Protein AF-A0A914FI91-F1 (afdb_monomer)

Structure (mmCIF, N/CA/C/O backbone):
data_AF-A0A914FI91-F1
#
_entry.id   AF-A0A914FI91-F1
#
loop_
_atom_site.group_PDB
_atom_site.id
_atom_site.type_symbol
_atom_site.label_atom_id
_atom_site.label_alt_id
_atom_site.label_comp_id
_atom_site.label_asym_id
_atom_site.label_entity_id
_atom_site.label_seq_id
_atom_site.pdbx_PDB_ins_code
_atom_site.Cartn_x
_atom_site.Cartn_y
_atom_site.Cartn_z
_atom_site.occupancy
_atom_site.B_iso_or_equiv
_atom_site.auth_seq_id
_atom_site.auth_comp_id
_atom_site.auth_asym_id
_atom_site.auth_atom_id
_atom_site.pdbx_PDB_model_num
ATOM 1 N N . MET A 1 1 ? -28.753 30.845 15.599 1.00 35.56 1 MET A N 1
ATOM 2 C CA . MET A 1 1 ? -28.346 29.430 15.463 1.00 35.56 1 MET A CA 1
ATOM 3 C C . MET A 1 1 ? -29.431 28.689 14.692 1.00 35.56 1 MET A C 1
ATOM 5 O O . MET A 1 1 ? -30.451 28.348 15.278 1.00 35.56 1 MET A O 1
ATOM 9 N N . LYS A 1 2 ? -29.288 28.523 13.371 1.00 35.50 2 LYS A N 1
ATOM 10 C CA . LYS A 1 2 ? -30.202 27.656 12.613 1.00 35.50 2 LYS A CA 1
ATOM 11 C C . LYS A 1 2 ? -29.838 26.215 12.978 1.00 35.50 2 LYS A C 1
ATOM 13 O O . LYS A 1 2 ? -28.706 25.811 12.733 1.00 35.50 2 LYS A O 1
ATOM 18 N N . LYS A 1 3 ? -30.748 25.480 13.628 1.00 38.97 3 LYS A N 1
ATOM 19 C CA . LYS A 1 3 ? -30.626 24.022 13.780 1.00 38.97 3 LYS A CA 1
ATOM 20 C C . LYS A 1 3 ? -30.414 23.450 12.378 1.00 38.97 3 LYS A C 1
ATOM 22 O O . LYS A 1 3 ? -31.215 23.749 11.497 1.00 38.97 3 LYS A O 1
ATOM 27 N N . ALA A 1 4 ? -29.332 22.701 12.170 1.00 44.47 4 ALA A N 1
ATOM 28 C CA . ALA A 1 4 ? -29.146 21.939 10.943 1.00 44.47 4 ALA A CA 1
ATOM 29 C C . ALA A 1 4 ? -30.370 21.028 10.786 1.00 44.47 4 ALA A C 1
ATOM 31 O O . ALA A 1 4 ? -30.621 20.186 11.652 1.00 44.47 4 ALA A O 1
ATOM 32 N N . ALA A 1 5 ? -31.183 21.276 9.758 1.00 53.78 5 ALA A N 1
ATOM 33 C CA . ALA A 1 5 ? -32.289 20.399 9.416 1.00 53.78 5 ALA A CA 1
ATOM 34 C C . ALA A 1 5 ? -31.701 19.008 9.149 1.00 53.78 5 ALA A C 1
ATOM 36 O O . ALA A 1 5 ? -30.691 18.891 8.454 1.00 53.78 5 ALA A O 1
ATOM 37 N N . SER A 1 6 ? -32.257 17.966 9.769 1.00 56.12 6 SER A N 1
ATOM 38 C CA . SER A 1 6 ? -31.814 16.609 9.470 1.00 56.12 6 SER A CA 1
ATOM 39 C C . SER A 1 6 ? -32.329 16.242 8.086 1.00 56.12 6 SER A C 1
ATOM 41 O O . SER A 1 6 ? -33.522 15.992 7.944 1.00 56.12 6 SER A O 1
ATOM 43 N N . LEU A 1 7 ? -31.437 16.240 7.102 1.00 62.09 7 LEU A N 1
ATOM 44 C CA . LEU A 1 7 ? -31.720 15.740 5.762 1.00 62.09 7 LEU A CA 1
ATOM 45 C C . LEU A 1 7 ? -31.953 14.231 5.847 1.00 62.09 7 LEU A C 1
ATOM 47 O O . LEU A 1 7 ? -31.142 13.511 6.440 1.00 62.09 7 LEU A O 1
ATOM 51 N N . LEU A 1 8 ? -33.086 13.773 5.326 1.00 66.88 8 LEU A N 1
ATOM 52 C CA . LEU A 1 8 ? -33.464 12.364 5.301 1.00 66.88 8 LEU A CA 1
ATOM 53 C C . LEU A 1 8 ? -33.295 11.794 3.882 1.00 66.88 8 LEU A C 1
ATOM 55 O O . LEU A 1 8 ? -33.373 12.541 2.903 1.00 66.88 8 LEU A O 1
ATOM 59 N N . PRO A 1 9 ? -33.086 10.470 3.744 1.00 53.28 9 PRO A N 1
ATOM 60 C CA . PRO A 1 9 ? -33.064 9.816 2.439 1.00 53.28 9 PRO A CA 1
ATOM 61 C C . PRO A 1 9 ? -34.376 10.091 1.687 1.00 53.28 9 PRO A C 1
ATOM 63 O O . PRO A 1 9 ? -35.445 9.688 2.144 1.00 53.28 9 PRO A O 1
ATOM 66 N N . GLY A 1 10 ? -34.292 10.799 0.557 1.00 54.16 10 GLY A N 1
ATOM 67 C CA . GLY A 1 10 ? -35.448 11.235 -0.239 1.00 54.16 10 GLY A CA 1
ATOM 68 C C . GLY A 1 10 ? -35.570 12.753 -0.423 1.00 54.16 10 GLY A C 1
ATOM 69 O O . GLY A 1 10 ? -36.293 13.184 -1.319 1.00 54.16 10 GLY A O 1
ATOM 70 N N . ASP A 1 11 ? -34.839 13.560 0.354 1.00 68.00 11 ASP A N 1
ATOM 71 C CA . ASP A 1 11 ? -34.751 15.006 0.123 1.00 68.00 11 ASP A CA 1
ATOM 72 C C . ASP A 1 11 ? -33.895 15.299 -1.131 1.00 68.00 11 ASP A C 1
ATOM 74 O O . ASP A 1 11 ? -32.810 14.729 -1.269 1.00 68.00 11 ASP A O 1
ATOM 78 N N . PRO A 1 12 ? -34.301 16.208 -2.040 1.00 67.00 12 PRO A N 1
ATOM 79 C CA . PRO A 1 12 ? -33.495 16.569 -3.213 1.00 67.00 12 PRO A CA 1
ATOM 80 C C . PRO A 1 12 ? -32.080 17.046 -2.843 1.00 67.00 12 PRO A C 1
ATOM 82 O O . PRO A 1 12 ? -31.099 16.621 -3.448 1.00 67.00 12 PRO A O 1
ATOM 85 N N . GLU A 1 13 ? -31.969 17.836 -1.768 1.00 69.56 13 GLU A N 1
ATOM 86 C CA . GLU A 1 13 ? -30.686 18.299 -1.224 1.00 69.56 13 GLU A CA 1
ATOM 87 C C . GLU A 1 13 ? -29.802 17.140 -0.722 1.00 69.56 13 GLU A C 1
ATOM 89 O O . GLU A 1 13 ? -28.577 17.232 -0.792 1.00 69.56 13 GLU A O 1
ATOM 94 N N . PHE A 1 14 ? -30.390 16.032 -0.249 1.00 67.31 14 PHE A N 1
ATOM 95 C CA . PHE A 1 14 ? -29.640 14.847 0.187 1.00 67.31 14 PHE A CA 1
ATOM 96 C C . PHE A 1 14 ? -28.944 14.164 -0.999 1.00 67.31 14 PHE A C 1
ATOM 98 O O . PHE A 1 14 ? -27.765 13.823 -0.901 1.00 67.31 14 PHE A O 1
ATOM 105 N N . GLY A 1 15 ? -29.642 14.021 -2.132 1.00 65.00 15 GLY A N 1
ATOM 106 C CA . GLY A 1 15 ? -29.069 13.465 -3.363 1.00 65.00 15 GLY A CA 1
ATOM 107 C C . GLY A 1 15 ? -27.908 14.306 -3.901 1.00 65.00 15 GLY A C 1
ATOM 108 O O . GLY A 1 15 ? -26.846 13.769 -4.220 1.00 65.00 15 GLY A O 1
ATOM 109 N N . ASP A 1 16 ? -28.061 15.631 -3.906 1.00 74.69 16 ASP A N 1
ATOM 110 C CA . ASP A 1 16 ? -27.005 16.558 -4.334 1.00 74.69 16 ASP A CA 1
ATOM 111 C C . ASP A 1 16 ? -25.763 16.488 -3.426 1.00 74.69 16 ASP A C 1
ATOM 113 O O . ASP A 1 16 ? -24.621 16.561 -3.897 1.00 74.69 16 ASP A O 1
ATOM 117 N N . LEU A 1 17 ? -25.962 16.298 -2.117 1.00 76.12 17 LEU A N 1
ATOM 118 C CA . LEU A 1 17 ? -24.886 16.111 -1.141 1.00 76.12 17 LEU A CA 1
ATOM 119 C C . LEU A 1 17 ? -24.165 14.768 -1.305 1.00 76.12 17 LEU A C 1
ATOM 121 O O . LEU A 1 17 ? -22.946 14.726 -1.139 1.00 76.12 17 LEU A O 1
ATOM 125 N N . GLU A 1 18 ? -24.860 13.684 -1.657 1.00 73.88 18 GLU A N 1
ATOM 126 C CA . GLU A 1 18 ? -24.216 12.396 -1.950 1.00 73.88 18 GLU A CA 1
ATOM 127 C C . GLU A 1 18 ? -23.389 12.433 -3.239 1.00 73.88 18 GLU A C 1
ATOM 129 O O . GLU A 1 18 ? -22.264 11.921 -3.261 1.00 73.88 18 GLU A O 1
ATOM 134 N N . ILE A 1 19 ? -23.898 13.091 -4.284 1.00 76.38 19 ILE A N 1
ATOM 135 C CA . ILE A 1 19 ? -23.141 13.337 -5.520 1.00 76.38 19 ILE A CA 1
ATOM 136 C C . ILE A 1 19 ? -21.900 14.177 -5.199 1.00 76.38 19 ILE A C 1
ATOM 138 O O . ILE A 1 19 ? -20.785 13.833 -5.598 1.00 76.38 19 ILE A O 1
ATOM 142 N N . SER A 1 20 ? -22.070 15.234 -4.401 1.00 78.75 20 SER A N 1
ATOM 143 C CA . SER A 1 20 ? -20.968 16.083 -3.944 1.00 78.75 20 SER A CA 1
ATOM 144 C C . SER A 1 20 ? -19.946 15.307 -3.106 1.00 78.75 20 SER A C 1
ATOM 146 O O . SER A 1 20 ? -18.744 15.481 -3.302 1.00 78.75 20 SER A O 1
ATOM 148 N N . ARG A 1 21 ? -20.391 14.413 -2.209 1.00 86.75 21 ARG A N 1
ATOM 149 C CA . ARG A 1 21 ? -19.527 13.524 -1.410 1.00 86.75 21 ARG A CA 1
ATOM 150 C C . ARG A 1 21 ? -18.636 12.683 -2.319 1.00 86.75 21 ARG A C 1
ATOM 152 O O . ARG A 1 21 ? -17.420 12.688 -2.141 1.00 86.75 21 ARG A O 1
ATOM 159 N N . ALA A 1 22 ? -19.231 11.972 -3.278 1.00 79.19 22 ALA A N 1
ATOM 160 C CA . ALA A 1 22 ? -18.498 11.091 -4.186 1.00 79.19 22 ALA A CA 1
ATOM 161 C C . ALA A 1 22 ? -17.512 11.874 -5.068 1.00 79.19 22 ALA A C 1
ATOM 163 O O . ALA A 1 22 ? -16.351 11.482 -5.194 1.00 79.19 22 ALA A O 1
ATOM 164 N N . ALA A 1 23 ? -17.940 13.018 -5.611 1.00 79.69 23 ALA A N 1
ATOM 165 C CA . ALA A 1 23 ? -17.089 13.878 -6.428 1.00 79.69 23 ALA A CA 1
ATOM 166 C C . ALA A 1 23 ? -15.888 14.421 -5.638 1.00 79.69 23 ALA A C 1
ATOM 168 O O . ALA A 1 23 ? -14.752 14.336 -6.102 1.00 79.69 23 ALA A O 1
ATOM 169 N N . ILE A 1 24 ? -16.110 14.937 -4.424 1.00 81.81 24 ILE A N 1
ATOM 170 C CA . ILE A 1 24 ? -15.038 15.495 -3.587 1.00 81.81 24 ILE A CA 1
ATOM 171 C C . ILE A 1 24 ? -14.072 14.402 -3.133 1.00 81.81 24 ILE A C 1
ATOM 173 O O . ILE A 1 24 ? -12.866 14.640 -3.132 1.00 81.81 24 ILE A O 1
ATOM 177 N N . LEU A 1 25 ? -14.572 13.211 -2.787 1.00 88.00 25 LEU A N 1
ATOM 178 C CA . LEU A 1 25 ? -13.718 12.073 -2.452 1.00 88.00 25 LEU A CA 1
ATOM 179 C C . LEU A 1 25 ? -12.817 11.696 -3.632 1.00 88.00 25 LEU A C 1
ATOM 181 O O . LEU A 1 25 ? -11.607 11.583 -3.452 1.00 88.00 25 LEU A O 1
ATOM 185 N N . SER A 1 26 ? -13.384 11.574 -4.836 1.00 83.19 26 SER A N 1
ATOM 186 C CA . SER A 1 26 ? -12.609 11.271 -6.042 1.00 83.19 26 SER A CA 1
ATOM 187 C C . SER A 1 26 ? -11.542 12.335 -6.304 1.00 83.19 26 SER A C 1
ATOM 189 O O . SER A 1 26 ? -10.390 11.992 -6.546 1.00 83.19 26 SER A O 1
ATOM 191 N N . ILE A 1 27 ? -11.893 13.621 -6.202 1.00 82.69 27 ILE A N 1
ATOM 192 C CA . ILE A 1 27 ? -10.947 14.731 -6.388 1.00 82.69 27 ILE A CA 1
ATOM 193 C C . ILE A 1 27 ? -9.819 14.665 -5.349 1.00 82.69 27 ILE A C 1
ATOM 195 O O . ILE A 1 27 ? -8.644 14.786 -5.701 1.00 82.69 27 ILE A O 1
ATOM 199 N N . ALA A 1 28 ? -10.154 14.456 -4.073 1.00 90.44 28 ALA A N 1
ATOM 200 C CA . ALA A 1 28 ? -9.172 14.365 -2.997 1.00 90.44 28 ALA A CA 1
ATOM 201 C C . ALA A 1 28 ? -8.205 13.191 -3.214 1.00 90.44 28 ALA A C 1
ATOM 203 O O . ALA A 1 28 ? -6.990 13.361 -3.090 1.00 90.44 28 ALA A O 1
ATOM 204 N N . GLN A 1 29 ? -8.732 12.029 -3.608 1.00 89.19 29 GLN A N 1
ATOM 205 C CA . GLN A 1 29 ? -7.938 10.838 -3.901 1.00 89.19 29 GLN A CA 1
ATOM 206 C C . GLN A 1 29 ? -7.028 11.032 -5.115 1.00 89.19 29 GLN A C 1
ATOM 208 O O . GLN A 1 29 ? -5.862 10.660 -5.031 1.00 89.19 29 GLN A O 1
ATOM 213 N N . THR A 1 30 ? -7.497 11.667 -6.193 1.00 86.94 30 THR A N 1
ATOM 214 C CA . THR A 1 30 ? -6.650 11.999 -7.352 1.00 86.94 30 THR A CA 1
ATOM 215 C C . THR A 1 30 ? -5.503 12.929 -6.959 1.00 86.94 30 THR A C 1
ATOM 217 O O . THR A 1 30 ? -4.350 12.697 -7.324 1.00 86.94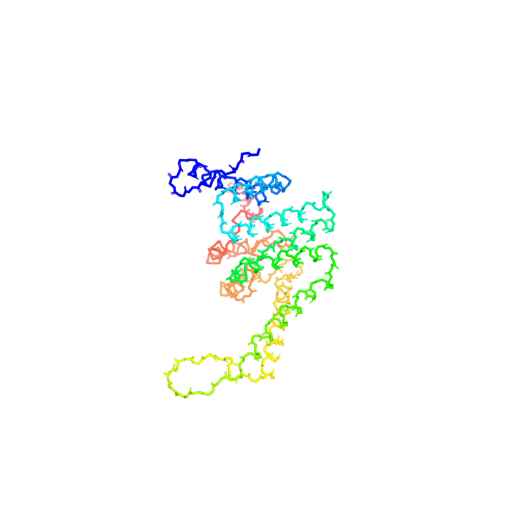 30 THR A O 1
ATOM 220 N N . TYR A 1 31 ? -5.775 13.968 -6.162 1.00 86.75 31 TYR A N 1
ATOM 221 C CA . TYR A 1 31 ? -4.709 14.851 -5.689 1.00 86.75 31 TYR A CA 1
ATOM 222 C C . TYR A 1 31 ? -3.704 14.131 -4.786 1.00 86.75 31 TYR A C 1
ATOM 224 O O . TYR A 1 31 ? -2.508 14.388 -4.914 1.00 86.75 31 TYR A O 1
ATOM 232 N N . ALA A 1 32 ? -4.163 13.245 -3.901 1.00 88.12 32 ALA A N 1
ATOM 233 C CA . ALA A 1 32 ? -3.295 12.516 -2.982 1.00 88.12 32 ALA A CA 1
ATOM 234 C C . ALA A 1 32 ? -2.478 11.419 -3.685 1.00 88.12 32 ALA A C 1
ATOM 236 O O . ALA A 1 32 ? -1.261 11.382 -3.546 1.00 88.12 32 ALA A O 1
ATOM 237 N N . ARG A 1 33 ? -3.129 10.536 -4.449 1.00 88.19 33 ARG A N 1
ATOM 238 C CA . ARG A 1 33 ? -2.511 9.324 -5.011 1.00 88.19 33 ARG A CA 1
ATOM 239 C C . ARG A 1 33 ? -1.781 9.589 -6.319 1.00 88.19 33 ARG A C 1
ATOM 241 O O . ARG A 1 33 ? -0.623 9.204 -6.458 1.00 88.19 33 ARG A O 1
ATOM 248 N N . ASP A 1 34 ? -2.441 10.271 -7.251 1.00 86.44 34 ASP A N 1
ATOM 249 C CA . ASP A 1 34 ? -1.932 10.403 -8.620 1.00 86.44 34 ASP A CA 1
ATOM 250 C C . ASP A 1 34 ? -0.982 11.594 -8.740 1.00 86.44 34 ASP A C 1
ATOM 252 O O . ASP A 1 34 ? 0.078 11.512 -9.359 1.00 86.44 34 ASP A O 1
ATOM 256 N N . LEU A 1 35 ? -1.353 12.720 -8.124 1.00 83.38 35 LEU A N 1
ATOM 257 C CA . LEU A 1 35 ? -0.615 13.977 -8.258 1.00 83.38 35 LEU A CA 1
ATOM 258 C C . LEU A 1 35 ? 0.344 14.253 -7.096 1.00 83.38 35 LEU A C 1
ATOM 260 O O . LEU A 1 35 ? 1.144 15.183 -7.203 1.00 83.38 35 LEU A O 1
ATOM 264 N N . LYS A 1 36 ? 0.249 13.496 -5.993 1.00 90.00 36 LYS A N 1
ATOM 265 C CA . LYS A 1 36 ? 1.023 13.691 -4.751 1.00 90.00 36 LYS A CA 1
ATOM 266 C C . LYS A 1 36 ? 0.984 15.136 -4.225 1.00 90.00 36 LYS A C 1
ATOM 268 O O . LYS A 1 36 ? 1.943 15.650 -3.657 1.00 90.00 36 LYS A O 1
ATOM 273 N N . LYS A 1 37 ? -0.145 15.822 -4.432 1.00 90.25 37 LYS A N 1
ATOM 274 C CA . LYS A 1 37 ? -0.428 17.191 -3.970 1.00 90.25 37 LYS A CA 1
ATOM 275 C C . LYS A 1 37 ? -1.270 17.148 -2.697 1.00 90.25 37 LYS A C 1
ATOM 277 O O . LYS A 1 37 ? -2.427 17.575 -2.678 1.00 90.25 37 LYS A O 1
ATOM 282 N N . TYR A 1 38 ? -0.677 16.630 -1.629 1.00 92.31 38 TYR A N 1
ATOM 283 C CA . TYR A 1 38 ? -1.365 16.354 -0.366 1.00 92.31 38 TYR A CA 1
ATOM 284 C C . TYR A 1 38 ? -1.947 17.607 0.309 1.00 92.31 38 TYR A C 1
ATOM 286 O O . TYR A 1 38 ? -3.032 17.549 0.877 1.00 92.31 38 TYR A O 1
ATOM 294 N N . GLU A 1 39 ? -1.316 18.775 0.155 1.00 91.75 39 GLU A N 1
ATOM 295 C CA . GLU A 1 39 ? -1.836 20.052 0.675 1.00 91.75 39 GLU A CA 1
ATOM 296 C C . GLU A 1 39 ? -3.204 20.424 0.082 1.00 91.75 39 GLU A C 1
ATOM 298 O O . GLU A 1 39 ? -4.079 20.971 0.759 1.00 91.75 39 GLU A O 1
ATOM 303 N N . VAL A 1 40 ? -3.395 20.128 -1.206 1.00 89.62 40 VAL A N 1
ATOM 304 C CA . VAL A 1 40 ? -4.658 20.363 -1.913 1.00 89.62 40 VAL A CA 1
ATOM 305 C C . VAL A 1 40 ? -5.664 19.282 -1.532 1.00 89.62 40 VAL A C 1
ATOM 307 O O . VAL A 1 40 ? -6.813 19.600 -1.228 1.00 89.62 40 VAL A O 1
ATOM 310 N N . ALA A 1 41 ? -5.221 18.023 -1.464 1.00 92.81 41 ALA A N 1
ATOM 311 C CA . ALA A 1 41 ? -6.055 16.906 -1.029 1.00 92.81 41 ALA A CA 1
ATOM 312 C C . ALA A 1 41 ? -6.637 17.133 0.377 1.00 92.81 41 ALA A C 1
ATOM 314 O O . ALA A 1 41 ? -7.835 16.943 0.577 1.00 92.81 41 ALA A O 1
ATOM 315 N N . LEU A 1 42 ? -5.839 17.638 1.325 1.00 94.38 42 LEU A N 1
ATOM 316 C CA . LEU A 1 42 ? -6.272 17.948 2.693 1.00 94.38 42 LEU A CA 1
ATOM 317 C C . LEU A 1 42 ? -7.448 18.931 2.732 1.00 94.38 42 LEU A C 1
ATOM 319 O O . LEU A 1 42 ? -8.398 18.725 3.487 1.00 94.38 42 LEU A O 1
ATOM 323 N N . LYS A 1 43 ? -7.442 19.965 1.881 1.00 91.69 43 LYS A N 1
ATOM 324 C CA . LYS A 1 43 ? -8.567 20.913 1.786 1.00 91.69 43 LYS A CA 1
ATOM 325 C C . LYS A 1 43 ? -9.856 20.210 1.356 1.00 91.69 43 LYS A C 1
ATOM 327 O O . LYS A 1 43 ? -10.920 20.491 1.908 1.00 91.69 43 LYS A O 1
ATOM 332 N N . HIS A 1 44 ? -9.757 19.284 0.405 1.00 87.31 44 HIS A N 1
ATOM 333 C CA . HIS A 1 44 ? -10.897 18.501 -0.063 1.00 87.31 44 HIS A CA 1
ATOM 334 C C . HIS A 1 44 ? -11.359 17.472 0.971 1.00 87.31 44 HIS A C 1
ATOM 336 O O . HIS A 1 44 ? -12.563 17.335 1.174 1.00 87.31 44 HIS A O 1
ATOM 342 N N . TYR A 1 45 ? -10.450 16.813 1.692 1.00 95.19 45 TYR A N 1
ATOM 343 C CA . TYR A 1 45 ? -10.825 15.897 2.770 1.00 95.19 45 TYR A CA 1
ATOM 344 C C . TYR A 1 45 ? -11.522 16.606 3.936 1.00 95.19 45 TYR A C 1
ATOM 346 O O . TYR A 1 45 ? -12.490 16.069 4.475 1.00 95.19 45 TYR A O 1
ATOM 354 N N . GLU A 1 46 ? -11.116 17.828 4.285 1.00 91.38 46 GLU A N 1
ATOM 355 C CA . GLU A 1 46 ? -11.820 18.646 5.283 1.00 91.38 46 GLU A CA 1
ATOM 356 C C . GLU A 1 46 ? -13.218 19.064 4.806 1.00 91.38 46 GLU A C 1
ATOM 358 O O . GLU A 1 46 ? -14.181 19.072 5.579 1.00 91.38 46 GLU A O 1
ATOM 363 N N . GLN A 1 47 ? -13.366 19.383 3.517 1.00 89.00 47 GLN A N 1
ATOM 364 C CA . GLN A 1 47 ? -14.677 19.645 2.922 1.00 89.00 47 GLN A CA 1
ATOM 365 C C . GLN A 1 47 ? -15.557 18.387 2.940 1.00 89.00 47 GLN A C 1
ATOM 367 O O . GLN A 1 47 ? -16.723 18.460 3.334 1.00 89.00 47 GLN A O 1
ATOM 372 N N . LEU A 1 48 ? -14.989 17.234 2.583 1.00 91.69 48 LEU A N 1
ATOM 373 C CA . LEU A 1 48 ? -15.659 15.939 2.621 1.00 91.69 48 LEU A CA 1
ATOM 374 C C . LEU A 1 48 ? -16.139 15.609 4.036 1.00 91.69 48 LEU A C 1
ATOM 376 O O . LEU A 1 48 ? -17.289 15.213 4.213 1.00 91.69 48 LEU A O 1
ATOM 380 N N . ARG A 1 49 ? -15.312 15.860 5.057 1.00 91.88 49 ARG A N 1
ATOM 381 C CA . ARG A 1 49 ? -15.667 15.643 6.465 1.00 91.88 49 ARG A CA 1
ATOM 382 C C . ARG A 1 49 ? -16.935 16.393 6.865 1.00 91.88 49 ARG A C 1
ATOM 384 O O . ARG A 1 49 ? -17.800 15.833 7.536 1.00 91.88 49 ARG A O 1
ATOM 391 N N . ARG A 1 50 ? -17.072 17.656 6.442 1.00 89.12 50 ARG A N 1
ATOM 392 C CA . ARG A 1 50 ? -18.271 18.470 6.720 1.00 89.12 50 ARG A CA 1
ATOM 393 C C . ARG A 1 50 ? -19.522 17.852 6.096 1.00 89.12 50 ARG A C 1
ATOM 395 O O . ARG A 1 50 ? -20.548 17.779 6.768 1.00 89.12 50 ARG A O 1
ATOM 402 N N . ILE A 1 51 ? -19.414 17.370 4.859 1.00 84.75 51 ILE A N 1
ATOM 403 C CA . ILE A 1 51 ? -20.512 16.709 4.139 1.00 84.75 51 ILE A CA 1
ATOM 404 C C . ILE A 1 51 ? -20.885 15.384 4.814 1.00 84.75 51 ILE A C 1
ATOM 406 O O . ILE A 1 51 ? -22.062 15.138 5.058 1.00 84.75 51 ILE A O 1
ATOM 410 N N . LEU A 1 52 ? -19.903 14.560 5.199 1.00 87.75 52 LEU A N 1
ATOM 411 C CA . LEU A 1 52 ? -20.144 13.295 5.905 1.00 87.75 52 LEU A CA 1
ATOM 412 C C . LEU A 1 52 ? -20.905 13.503 7.223 1.00 87.75 52 LEU A C 1
ATOM 414 O O . LEU A 1 52 ? -21.814 12.735 7.541 1.00 87.75 52 LEU A O 1
ATOM 418 N N . ILE A 1 53 ? -20.572 14.564 7.967 1.00 88.44 53 ILE A N 1
ATOM 419 C CA . ILE A 1 53 ? -21.279 14.943 9.200 1.00 88.44 53 ILE A CA 1
ATOM 420 C C . ILE A 1 53 ? -22.721 15.378 8.898 1.00 88.44 53 ILE A C 1
ATOM 422 O O . ILE A 1 53 ? -23.638 14.963 9.606 1.00 88.44 53 ILE A O 1
ATOM 426 N N . GLN A 1 54 ? -22.939 16.186 7.855 1.00 86.38 54 GLN A N 1
ATOM 427 C CA . GLN A 1 54 ? -24.280 16.630 7.449 1.00 86.38 54 GLN A CA 1
ATOM 428 C C . GLN A 1 54 ? -25.171 15.461 7.020 1.00 86.38 54 GLN A C 1
ATOM 430 O O . GLN A 1 54 ? -26.326 15.391 7.434 1.00 86.38 54 GLN A O 1
ATOM 435 N N . LEU A 1 55 ? -24.606 14.514 6.269 1.00 83.75 55 LEU A N 1
ATOM 436 C CA . LEU A 1 55 ? -25.275 13.288 5.835 1.00 83.75 55 LEU A CA 1
ATOM 437 C C . LEU A 1 55 ? -25.471 12.267 6.966 1.00 83.75 55 LEU A C 1
ATOM 439 O O . LEU A 1 55 ? -26.076 11.226 6.731 1.00 83.75 55 LEU A O 1
ATOM 443 N N . LYS A 1 56 ? -24.940 12.519 8.175 1.00 86.38 56 LYS A N 1
ATOM 444 C CA . LYS A 1 56 ? -24.886 11.544 9.281 1.00 86.38 56 LYS A CA 1
ATOM 445 C C . LYS A 1 56 ? -24.369 10.178 8.810 1.00 86.38 56 LYS A C 1
ATOM 447 O O . LYS A 1 56 ? -24.936 9.137 9.138 1.00 86.38 56 LYS A O 1
ATOM 452 N N . SER A 1 57 ? -23.307 10.205 8.004 1.00 84.50 57 SER A N 1
ATOM 453 C CA . SER A 1 57 ? -22.700 8.998 7.439 1.00 84.50 57 SER A CA 1
ATOM 454 C C . SER A 1 57 ? -22.219 8.043 8.536 1.00 84.50 57 SER A C 1
ATOM 456 O O . SER A 1 57 ? -22.020 8.439 9.688 1.00 84.50 57 SER A O 1
ATOM 458 N N . SER A 1 58 ? -22.033 6.769 8.180 1.00 87.19 58 SER A N 1
ATOM 459 C CA . SER A 1 58 ? -21.600 5.751 9.140 1.00 87.19 58 SER A CA 1
ATOM 460 C C . SER A 1 58 ? -20.255 6.106 9.788 1.00 87.19 58 SER A C 1
ATOM 462 O O . SER A 1 58 ? -19.428 6.823 9.216 1.00 87.19 58 SER A O 1
ATOM 464 N N . LYS A 1 59 ? -20.018 5.560 10.988 1.00 88.12 59 LYS A N 1
ATOM 465 C CA . LYS A 1 59 ? -18.742 5.723 11.702 1.00 88.12 59 LYS A CA 1
ATOM 466 C C . LYS A 1 59 ? -17.546 5.263 10.862 1.00 88.12 59 LYS A C 1
ATOM 468 O O . LYS A 1 59 ? -16.498 5.886 10.947 1.00 88.12 59 LYS A O 1
ATOM 473 N N . VAL A 1 60 ? -17.740 4.249 10.014 1.00 88.75 60 VAL A N 1
ATOM 474 C CA . VAL A 1 60 ? -16.733 3.741 9.069 1.00 88.75 60 VAL A CA 1
ATOM 475 C C . VAL A 1 60 ? -16.294 4.837 8.095 1.00 88.75 60 VAL A C 1
ATOM 477 O O . VAL A 1 60 ? -15.125 5.192 8.093 1.00 88.75 60 VAL A O 1
ATOM 480 N N . HIS A 1 61 ? -17.221 5.479 7.373 1.00 88.88 61 HIS A N 1
ATOM 481 C CA . HIS A 1 61 ? -16.870 6.553 6.428 1.00 88.88 61 HIS A CA 1
ATOM 482 C C . HIS A 1 61 ? -16.181 7.748 7.110 1.00 88.88 61 HIS A C 1
ATOM 484 O O . HIS A 1 61 ? -15.315 8.405 6.530 1.00 88.88 61 HIS A O 1
ATOM 490 N N . LEU A 1 62 ? -16.569 8.062 8.352 1.00 91.81 62 LEU A N 1
ATOM 491 C CA . LEU A 1 62 ? -15.907 9.106 9.137 1.00 91.81 62 LEU A CA 1
ATOM 492 C C . LEU A 1 62 ? -14.490 8.696 9.558 1.00 91.81 62 LEU A C 1
ATOM 494 O O . LEU A 1 62 ? -13.600 9.546 9.547 1.00 91.81 62 LEU A O 1
ATOM 498 N N . ALA A 1 63 ? -14.275 7.430 9.920 1.00 92.25 63 ALA A N 1
ATOM 499 C CA . ALA A 1 63 ? -12.960 6.888 10.245 1.00 92.25 63 ALA A CA 1
ATOM 500 C C . ALA A 1 63 ? -12.053 6.841 9.006 1.00 92.25 63 ALA A C 1
ATOM 502 O O . ALA A 1 63 ? -10.925 7.320 9.075 1.00 92.25 63 ALA A O 1
ATOM 503 N N . GLU A 1 64 ? -12.567 6.386 7.860 1.00 93.81 64 GLU A N 1
ATOM 504 C CA . GLU A 1 64 ? -11.865 6.397 6.569 1.00 93.81 64 GLU A CA 1
ATOM 505 C C . GLU A 1 64 ? -11.377 7.797 6.201 1.00 93.81 64 GLU A C 1
ATOM 507 O O . GLU A 1 64 ? -10.195 7.994 5.927 1.00 93.81 64 GLU A O 1
ATOM 512 N N . ASN A 1 65 ? -12.264 8.793 6.266 1.00 95.31 65 ASN A N 1
ATOM 513 C CA . ASN A 1 65 ? -11.899 10.175 5.976 1.00 95.31 65 ASN A CA 1
ATOM 514 C C . ASN A 1 65 ? -10.824 10.708 6.936 1.00 95.31 65 ASN A C 1
ATOM 516 O O . ASN A 1 65 ? -9.896 11.381 6.493 1.00 95.31 65 ASN A O 1
ATOM 520 N N . ARG A 1 66 ? -10.927 10.413 8.240 1.00 95.62 66 ARG A N 1
ATOM 521 C CA . ARG A 1 66 ? -9.908 10.823 9.221 1.00 95.62 66 ARG A CA 1
ATOM 522 C C . ARG A 1 66 ? -8.564 10.144 8.957 1.00 95.62 66 ARG A C 1
ATOM 524 O O . ARG A 1 66 ? -7.536 10.808 9.063 1.00 95.62 66 ARG A O 1
ATOM 531 N N . LEU A 1 67 ? -8.573 8.866 8.582 1.00 95.81 67 LEU A N 1
ATOM 532 C CA . LEU A 1 67 ? -7.366 8.132 8.217 1.00 95.81 67 LEU A CA 1
ATOM 533 C C . LEU A 1 67 ? -6.713 8.727 6.963 1.00 95.81 67 LEU A C 1
ATOM 535 O O . LEU A 1 67 ? -5.514 8.987 6.971 1.00 95.81 67 LEU A O 1
ATOM 539 N N . ASP A 1 68 ? -7.484 9.029 5.917 1.00 95.75 68 ASP A N 1
ATOM 540 C CA . ASP A 1 68 ? -6.945 9.652 4.701 1.00 95.75 68 ASP A CA 1
ATOM 541 C C . ASP A 1 68 ? -6.347 11.051 4.984 1.00 95.75 68 ASP A C 1
ATOM 543 O O . ASP A 1 68 ? -5.335 11.433 4.385 1.00 95.75 68 ASP A O 1
ATOM 547 N N . VAL A 1 69 ? -6.910 11.801 5.942 1.00 95.69 69 VAL A N 1
ATOM 548 C CA . VAL A 1 69 ? -6.320 13.056 6.447 1.00 95.69 69 VAL A CA 1
ATOM 549 C C . VAL A 1 69 ? -5.000 12.801 7.177 1.00 95.69 69 VAL A C 1
ATOM 551 O O . VAL A 1 69 ? -4.029 13.505 6.905 1.00 95.69 69 VAL A O 1
ATOM 554 N N . ALA A 1 70 ? -4.942 11.820 8.082 1.00 96.12 70 ALA A N 1
ATOM 555 C CA . ALA A 1 70 ? -3.726 11.489 8.828 1.00 96.12 70 ALA A CA 1
ATOM 556 C C . ALA A 1 70 ? -2.582 11.073 7.886 1.00 96.12 70 ALA A C 1
ATOM 558 O O . ALA A 1 70 ? -1.491 11.640 7.957 1.00 96.12 70 ALA A O 1
ATOM 559 N N . LEU A 1 71 ? -2.872 10.191 6.924 1.00 94.88 71 LEU A N 1
ATOM 560 C CA . LEU A 1 71 ? -1.930 9.771 5.882 1.00 94.88 71 LEU A CA 1
ATOM 561 C C . LEU A 1 71 ? -1.450 10.960 5.037 1.00 94.88 71 LEU A C 1
ATOM 563 O O . LEU A 1 71 ? -0.258 11.113 4.792 1.00 94.88 71 LEU A O 1
ATOM 567 N N . SER A 1 72 ? -2.353 11.861 4.644 1.00 94.56 72 SER A N 1
ATOM 568 C CA . SER A 1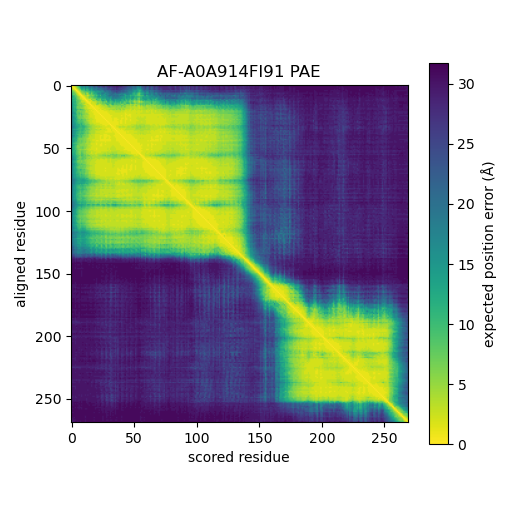 72 ? -1.969 13.049 3.867 1.00 94.56 72 SER A CA 1
ATOM 569 C C . SER A 1 72 ? -1.116 14.035 4.677 1.00 94.56 72 SER A C 1
ATOM 571 O O . SER A 1 72 ? -0.228 14.679 4.124 1.00 94.56 72 SER A O 1
ATOM 573 N N . LYS A 1 73 ? -1.356 14.170 5.990 1.00 94.62 73 LYS A N 1
ATOM 574 C CA . LYS A 1 73 ? -0.530 15.007 6.876 1.00 94.62 73 LYS A CA 1
ATOM 575 C C . LYS A 1 73 ? 0.860 14.425 7.095 1.00 94.62 73 LYS A C 1
ATOM 577 O O . LYS A 1 73 ? 1.812 15.201 7.153 1.00 94.62 73 LYS A O 1
ATOM 582 N N . MET A 1 74 ? 0.971 13.101 7.213 1.00 93.25 74 MET A N 1
ATOM 583 C CA . MET A 1 74 ? 2.247 12.386 7.322 1.00 93.25 74 MET A CA 1
ATOM 584 C C . MET A 1 74 ? 3.165 12.721 6.140 1.00 93.25 74 MET A C 1
ATOM 586 O O . MET A 1 74 ? 4.320 13.090 6.340 1.00 93.25 74 MET A O 1
ATOM 590 N N . GLU A 1 75 ? 2.622 12.686 4.924 1.00 92.00 75 GLU A N 1
ATOM 591 C CA . GLU A 1 75 ? 3.354 13.012 3.694 1.00 92.00 75 GLU A CA 1
ATOM 592 C C . GLU A 1 75 ? 3.752 14.502 3.603 1.00 92.00 75 GLU A C 1
ATOM 594 O O . GLU A 1 75 ? 4.730 14.857 2.949 1.00 92.00 75 GLU A O 1
ATOM 599 N N . CYS A 1 76 ? 3.037 15.393 4.300 1.00 87.50 76 CYS A N 1
ATOM 600 C CA . CYS A 1 76 ? 3.338 16.825 4.414 1.00 87.50 76 CYS A CA 1
ATOM 601 C C . CYS A 1 76 ? 4.228 17.163 5.627 1.00 87.50 76 CYS A C 1
ATOM 603 O O . CYS A 1 76 ? 3.929 18.091 6.383 1.00 87.50 76 CYS A O 1
ATOM 605 N N . HIS A 1 77 ? 5.334 16.444 5.827 1.00 81.06 77 HIS A N 1
ATOM 606 C CA . HIS A 1 77 ? 6.224 16.627 6.986 1.00 81.06 77 HIS A CA 1
ATOM 607 C C . HIS A 1 77 ? 6.856 18.026 7.115 1.00 81.06 77 HIS A C 1
ATOM 609 O O . HIS A 1 77 ? 7.380 18.373 8.168 1.00 81.06 77 HIS A O 1
ATOM 615 N N . HIS A 1 78 ? 6.841 18.845 6.059 1.00 87.12 78 HIS A N 1
ATOM 616 C CA . HIS A 1 78 ? 7.309 20.236 6.099 1.00 87.12 78 HIS A CA 1
ATOM 617 C C . HIS A 1 78 ? 6.285 21.215 6.685 1.00 87.12 78 HIS A C 1
ATOM 619 O O . HIS A 1 78 ? 6.665 22.327 7.043 1.00 87.12 78 HIS A O 1
ATOM 625 N N . LEU A 1 79 ? 5.007 20.834 6.757 1.00 87.62 79 LEU A N 1
ATOM 626 C CA . LEU A 1 79 ? 3.922 21.707 7.223 1.00 87.62 79 LEU A CA 1
ATOM 627 C C . LEU A 1 79 ? 3.416 21.380 8.622 1.00 87.62 79 LEU A C 1
ATOM 629 O O . LEU A 1 79 ? 2.798 22.245 9.237 1.00 87.62 79 LEU A O 1
ATOM 633 N N . PHE A 1 80 ? 3.628 20.153 9.090 1.00 90.88 80 PHE A N 1
ATOM 634 C CA . PHE A 1 80 ? 3.078 19.667 10.350 1.00 90.88 80 PHE A CA 1
ATOM 635 C C . PHE A 1 80 ? 4.192 19.140 11.246 1.00 90.88 80 PHE A C 1
ATOM 637 O O . PHE A 1 80 ? 5.093 18.444 10.773 1.00 90.88 80 PHE A O 1
ATOM 644 N N . SER A 1 81 ? 4.124 19.453 12.539 1.00 92.19 81 SER A N 1
ATOM 645 C CA . SER A 1 81 ? 5.044 18.874 13.518 1.00 92.19 81 SER A CA 1
ATOM 646 C C . SER A 1 81 ? 4.765 17.382 13.722 1.00 92.19 81 SER A C 1
ATOM 648 O O . SER A 1 81 ? 3.689 16.877 13.389 1.00 92.19 81 SER A O 1
ATOM 650 N N . PHE A 1 82 ? 5.724 16.672 14.320 1.00 90.00 82 PHE A N 1
ATOM 651 C CA . PHE A 1 82 ? 5.539 15.275 14.709 1.00 90.00 82 PHE A CA 1
ATOM 652 C C . PHE A 1 82 ? 4.289 15.093 15.585 1.00 90.00 82 PHE A C 1
ATOM 654 O O . PHE A 1 82 ? 3.485 14.200 15.334 1.00 90.00 82 PHE A O 1
ATOM 661 N N . GLU A 1 83 ? 4.081 15.969 16.569 1.00 92.19 83 GLU A N 1
ATOM 662 C CA . GLU A 1 83 ? 2.925 15.931 17.467 1.00 92.19 83 GLU A CA 1
ATOM 663 C C . GLU A 1 83 ? 1.611 16.154 16.718 1.00 92.19 83 GLU A C 1
ATOM 665 O O . GLU A 1 83 ? 0.639 15.456 16.984 1.00 92.19 83 GLU A O 1
ATOM 670 N N . GLU A 1 84 ? 1.569 17.079 15.756 1.00 92.06 84 GLU A N 1
ATOM 671 C CA . GL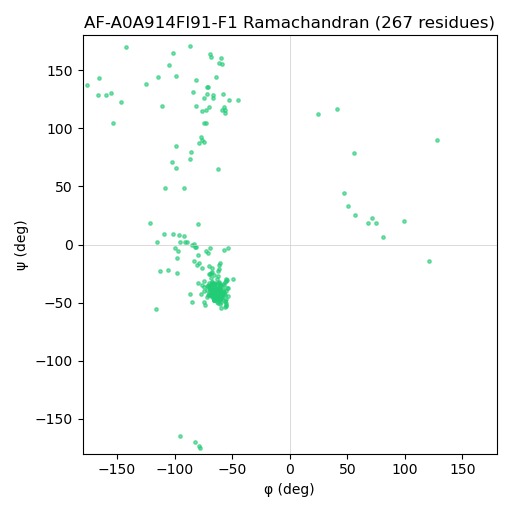U A 1 84 ? 0.367 17.335 14.951 1.00 92.06 84 GLU A CA 1
ATOM 672 C C . GLU A 1 84 ? 0.021 16.165 14.021 1.00 92.06 84 GLU A C 1
ATOM 674 O O . GLU A 1 84 ? -1.157 15.897 13.762 1.00 92.06 84 GLU A O 1
ATOM 679 N N . GLN A 1 85 ? 1.038 15.473 13.505 1.00 92.12 85 GLN A N 1
ATOM 680 C CA . GLN A 1 85 ? 0.866 14.265 12.699 1.00 92.12 85 GLN A CA 1
ATOM 681 C C . GLN A 1 85 ? 0.415 13.087 13.567 1.00 92.12 85 GLN A C 1
ATOM 683 O O . GLN A 1 85 ? -0.548 12.404 13.219 1.00 92.12 85 GLN A O 1
ATOM 688 N N . LYS A 1 86 ? 1.049 12.890 14.727 1.00 92.31 86 LYS A N 1
ATOM 689 C CA . LYS A 1 86 ? 0.692 11.842 15.687 1.00 92.31 86 LYS A CA 1
ATOM 690 C C . LYS A 1 86 ? -0.739 12.015 16.201 1.00 92.31 86 LYS A C 1
ATOM 692 O O . LYS A 1 86 ? -1.521 11.070 16.168 1.00 92.31 86 LYS A O 1
ATOM 697 N N . ASP A 1 87 ? -1.110 13.235 16.581 1.00 94.12 87 ASP A N 1
ATOM 698 C CA . ASP A 1 87 ? -2.466 13.591 17.015 1.00 94.12 87 ASP A CA 1
ATOM 699 C C . ASP A 1 87 ? -3.518 13.281 15.936 1.00 94.12 87 ASP A C 1
ATOM 701 O O . ASP A 1 87 ? -4.633 12.859 16.250 1.00 94.12 87 ASP A O 1
ATOM 705 N N . ALA A 1 88 ? -3.167 13.424 14.652 1.00 93.62 88 ALA A N 1
ATOM 706 C CA . ALA A 1 88 ? -4.064 13.063 13.561 1.00 93.62 88 ALA A CA 1
ATOM 707 C C . ALA A 1 88 ? -4.354 11.553 13.514 1.00 93.62 88 ALA A C 1
ATOM 709 O O . ALA A 1 88 ? -5.506 11.187 13.282 1.00 93.62 88 ALA A O 1
ATOM 710 N N . PHE A 1 89 ? -3.356 10.697 13.770 1.00 93.00 89 PHE A N 1
ATOM 711 C CA . PHE A 1 89 ? -3.539 9.244 13.880 1.00 93.00 89 PHE A CA 1
ATOM 712 C C . PHE A 1 89 ? -4.293 8.849 15.155 1.00 93.00 89 PHE A C 1
ATOM 714 O O . PHE A 1 89 ? -5.208 8.031 15.100 1.00 93.00 89 PHE A O 1
ATOM 721 N N . GLU A 1 90 ? -3.970 9.442 16.303 1.00 90.50 90 GLU A N 1
ATOM 722 C CA . GLU A 1 90 ? -4.622 9.113 17.582 1.00 90.50 90 GLU A CA 1
ATOM 723 C C . GLU A 1 90 ? -6.114 9.509 17.605 1.00 90.50 90 GLU A C 1
ATOM 725 O O . GLU A 1 90 ? -6.922 8.887 18.294 1.00 90.50 90 GLU A O 1
ATOM 730 N N . LYS A 1 91 ? -6.520 10.507 16.807 1.00 92.06 91 LYS A N 1
ATOM 731 C CA . LYS A 1 91 ? -7.925 10.938 16.664 1.00 92.06 91 LYS A CA 1
ATOM 732 C C . LYS A 1 91 ? -8.755 10.103 15.686 1.00 92.06 91 LYS A C 1
ATOM 734 O O . LYS A 1 91 ? -9.950 10.391 15.503 1.00 92.06 91 LYS A O 1
ATOM 739 N N . VAL A 1 92 ? -8.172 9.104 15.026 1.00 90.94 92 VAL A N 1
ATOM 740 C CA . VAL A 1 92 ? -8.934 8.189 14.171 1.00 90.94 92 VAL A CA 1
ATOM 741 C C . VAL A 1 92 ? -9.716 7.225 15.066 1.00 90.94 92 VAL A C 1
ATOM 743 O O . VAL A 1 92 ? -9.173 6.297 15.654 1.00 90.94 92 VAL A O 1
ATOM 746 N N . GLU A 1 93 ? -11.024 7.456 15.184 1.00 88.62 93 GLU A N 1
ATOM 747 C CA . GLU A 1 93 ? -11.928 6.575 15.931 1.00 88.62 93 GLU A CA 1
ATOM 748 C C . GLU A 1 93 ? -12.211 5.313 15.111 1.00 88.62 93 GLU A C 1
ATOM 750 O O . GLU A 1 93 ? -13.152 5.272 14.315 1.00 88.62 93 GLU A O 1
ATOM 755 N N . MET A 1 94 ? -11.375 4.293 15.291 1.00 82.62 94 MET A N 1
ATOM 756 C CA . MET A 1 94 ? -11.453 3.062 14.514 1.00 82.62 94 MET A CA 1
ATOM 757 C C . MET A 1 94 ? -12.636 2.173 14.931 1.00 82.62 94 MET A C 1
ATOM 759 O O . MET A 1 94 ? -12.757 1.819 16.109 1.00 82.62 94 MET A O 1
ATOM 763 N N . PRO A 1 95 ? -13.509 1.766 13.990 1.00 76.94 95 PRO A N 1
ATOM 764 C CA . PRO A 1 95 ? -14.498 0.729 14.251 1.00 76.94 95 PRO A CA 1
ATOM 765 C C . PRO A 1 95 ? -13.792 -0.627 14.384 1.00 76.94 95 PRO A C 1
ATOM 767 O O . PRO A 1 95 ? -13.177 -1.097 13.433 1.00 76.94 95 PRO A O 1
ATOM 770 N N . LYS A 1 96 ? -13.893 -1.261 15.560 1.00 66.69 96 LYS A N 1
ATOM 771 C CA . LYS A 1 96 ? -13.230 -2.548 15.855 1.00 66.69 96 LYS A CA 1
ATOM 772 C C . LYS A 1 96 ? -13.696 -3.705 14.963 1.00 66.69 96 LYS A C 1
ATOM 774 O O . LYS A 1 96 ? -12.960 -4.667 14.789 1.00 66.69 96 LYS A O 1
ATOM 779 N N . ASP A 1 97 ? -14.893 -3.590 14.394 1.00 71.12 97 ASP A N 1
ATOM 780 C CA . ASP A 1 97 ? -15.500 -4.630 13.559 1.00 71.12 97 ASP A CA 1
ATOM 781 C C . ASP A 1 97 ? -15.016 -4.576 12.096 1.00 71.12 97 ASP A C 1
ATOM 783 O O . ASP A 1 97 ? -15.211 -5.530 11.344 1.00 71.12 97 ASP A O 1
ATOM 787 N N . ASP A 1 98 ? -14.377 -3.474 11.677 1.00 75.25 98 ASP A N 1
ATOM 788 C CA . ASP A 1 98 ? -13.849 -3.307 10.319 1.00 75.25 98 ASP A CA 1
ATOM 789 C C . ASP A 1 98 ? -12.346 -3.601 10.286 1.00 75.25 98 ASP A C 1
ATOM 791 O O . ASP A 1 98 ? -11.492 -2.716 10.404 1.00 75.25 98 ASP A O 1
ATOM 795 N N . ILE A 1 99 ? -12.031 -4.888 10.143 1.00 71.94 99 ILE A N 1
ATOM 796 C CA . ILE A 1 99 ? -10.655 -5.397 10.154 1.00 71.94 99 ILE A CA 1
ATOM 797 C C . ILE A 1 99 ? -9.833 -4.784 9.015 1.00 71.94 99 ILE A C 1
ATOM 799 O O . ILE A 1 99 ? -8.666 -4.456 9.212 1.00 71.94 99 ILE A O 1
ATOM 803 N N . VAL A 1 100 ? -10.427 -4.593 7.833 1.00 78.06 100 VAL A N 1
ATOM 804 C CA . VAL A 1 100 ? -9.714 -4.067 6.659 1.00 78.06 100 VAL A CA 1
ATOM 805 C C . VAL A 1 100 ? -9.272 -2.631 6.913 1.00 78.06 100 VAL A C 1
ATOM 807 O O . VAL A 1 100 ? -8.108 -2.287 6.690 1.00 78.06 100 VAL A O 1
ATOM 810 N N . LEU A 1 101 ? -10.178 -1.797 7.424 1.00 78.25 101 LEU A N 1
ATOM 811 C CA . LEU A 1 101 ? -9.846 -0.421 7.755 1.00 78.25 101 LEU A CA 1
ATOM 812 C C . LEU A 1 101 ? -8.828 -0.354 8.900 1.00 78.25 101 LEU A C 1
ATOM 814 O O . LEU A 1 101 ? -7.912 0.467 8.849 1.00 78.25 101 LEU A O 1
ATOM 818 N N . TYR A 1 102 ? -8.960 -1.225 9.905 1.00 78.31 102 TYR A N 1
ATOM 819 C CA . TYR A 1 102 ? -8.037 -1.303 11.040 1.00 78.31 102 TYR A CA 1
ATOM 820 C C . TYR A 1 102 ? -6.617 -1.693 10.627 1.00 78.31 102 TYR A C 1
ATOM 822 O O . TYR A 1 102 ? -5.665 -1.042 11.053 1.00 78.31 102 TYR A O 1
ATOM 830 N N . VAL A 1 103 ? -6.461 -2.665 9.726 1.00 77.31 103 VAL A N 1
ATOM 831 C CA . VAL A 1 103 ? -5.154 -3.014 9.150 1.00 77.31 103 VAL A CA 1
ATOM 832 C C . VAL A 1 103 ? -4.558 -1.821 8.401 1.00 77.31 103 VAL A C 1
ATOM 834 O O . VAL A 1 103 ? -3.420 -1.449 8.678 1.00 77.31 103 VAL A O 1
ATOM 837 N N . LYS A 1 104 ? -5.342 -1.141 7.551 1.00 85.38 104 LYS A N 1
ATOM 838 C CA . LYS A 1 104 ? -4.884 0.063 6.829 1.00 85.38 104 LYS A CA 1
ATOM 839 C C . LYS A 1 104 ? -4.422 1.172 7.787 1.00 85.38 104 LYS A C 1
ATOM 841 O O . LYS A 1 104 ? -3.457 1.880 7.502 1.00 85.38 104 LYS A O 1
ATOM 846 N N . TYR A 1 105 ? -5.115 1.347 8.913 1.00 87.25 105 TYR A N 1
ATOM 847 C CA . TYR A 1 105 ? -4.716 2.288 9.961 1.00 87.25 105 TYR A CA 1
ATOM 848 C C . TYR A 1 105 ? -3.364 1.912 10.579 1.00 87.25 105 TYR A C 1
ATOM 850 O O . TYR A 1 105 ? -2.486 2.769 10.677 1.00 87.25 105 TYR A O 1
ATOM 858 N N . LEU A 1 106 ? -3.190 0.645 10.968 1.00 82.62 106 LEU A N 1
ATOM 859 C CA . LEU A 1 106 ? -1.959 0.157 11.593 1.00 82.62 106 LEU A CA 1
ATOM 860 C C . LEU A 1 106 ? -0.758 0.268 10.653 1.00 82.62 106 LEU A C 1
ATOM 862 O O . LEU A 1 106 ? 0.280 0.769 11.076 1.00 82.62 106 LEU A O 1
ATOM 866 N N . GLU A 1 107 ? -0.906 -0.142 9.391 1.00 84.56 107 GLU A N 1
ATOM 867 C CA . GLU A 1 107 ? 0.138 -0.012 8.366 1.00 84.56 107 GLU A CA 1
ATOM 868 C C . GLU A 1 107 ? 0.594 1.446 8.241 1.00 84.56 107 GLU A C 1
ATOM 870 O O . GLU A 1 107 ? 1.775 1.749 8.410 1.00 84.56 107 GLU A O 1
ATOM 875 N N . GLY A 1 108 ? -0.358 2.368 8.067 1.00 85.31 108 GLY A N 1
ATOM 876 C CA . GLY A 1 108 ? -0.061 3.794 7.967 1.00 85.31 108 GLY A CA 1
ATOM 877 C C . GLY A 1 108 ? 0.590 4.380 9.221 1.00 85.31 108 GLY A C 1
ATOM 878 O O . GLY A 1 108 ? 1.487 5.218 9.120 1.00 85.31 108 GLY A O 1
ATOM 879 N N . TYR A 1 109 ? 0.162 3.952 10.412 1.00 89.31 109 TYR A N 1
ATOM 880 C CA . TYR A 1 109 ? 0.712 4.478 11.659 1.00 89.31 109 TYR A CA 1
ATOM 881 C C . TYR A 1 109 ? 2.121 3.935 11.942 1.00 89.31 109 TYR A C 1
ATOM 883 O O . TYR A 1 109 ? 2.993 4.677 12.397 1.00 89.31 109 TYR A O 1
ATOM 891 N N . ILE A 1 110 ? 2.382 2.669 11.608 1.00 83.12 110 ILE A N 1
ATOM 892 C CA . ILE A 1 110 ? 3.720 2.071 11.673 1.00 83.12 110 ILE A CA 1
ATOM 893 C C . ILE A 1 110 ? 4.663 2.764 10.682 1.00 83.12 110 ILE A C 1
ATOM 895 O O . ILE A 1 110 ? 5.787 3.100 11.059 1.00 83.12 110 ILE A O 1
ATOM 899 N N . ASP A 1 111 ? 4.211 3.040 9.456 1.00 88.06 111 ASP A N 1
ATOM 900 C CA . ASP A 1 111 ? 4.993 3.778 8.458 1.00 88.06 111 ASP A CA 1
ATOM 901 C C . ASP A 1 111 ? 5.357 5.186 8.948 1.00 88.06 111 ASP A C 1
ATOM 903 O O . ASP A 1 111 ? 6.524 5.586 8.868 1.00 88.06 111 ASP A O 1
ATOM 907 N N . PHE A 1 112 ? 4.402 5.904 9.551 1.00 90.12 112 PHE A N 1
ATOM 908 C CA . PHE A 1 112 ? 4.648 7.192 10.207 1.00 90.12 112 PHE A CA 1
ATOM 909 C C . PHE A 1 112 ? 5.746 7.084 11.276 1.00 90.12 112 PHE A C 1
ATOM 911 O O . PHE A 1 112 ? 6.729 7.831 11.244 1.00 90.12 112 PHE A O 1
ATOM 918 N N . LEU A 1 113 ? 5.621 6.141 12.213 1.00 85.19 113 LEU A N 1
ATOM 919 C CA . LEU A 1 113 ? 6.585 5.977 13.304 1.00 85.19 113 LEU A CA 1
ATOM 920 C C . LEU A 1 113 ? 7.975 5.579 12.793 1.00 85.19 113 LEU A C 1
ATOM 922 O O . LEU A 1 113 ? 8.983 6.105 13.272 1.00 85.19 113 LEU A O 1
ATOM 926 N N . ASN A 1 114 ? 8.039 4.704 11.789 1.00 84.44 114 ASN A N 1
ATOM 927 C CA . ASN A 1 114 ? 9.285 4.307 11.139 1.00 84.44 114 ASN A CA 1
ATOM 928 C C . ASN A 1 114 ? 9.961 5.485 10.428 1.00 84.44 114 ASN A C 1
ATOM 930 O O . ASN A 1 114 ? 11.176 5.658 10.570 1.00 84.44 114 ASN A O 1
ATOM 934 N N . GLY A 1 115 ? 9.190 6.328 9.731 1.00 83.38 115 GLY A N 1
ATOM 935 C CA . GLY A 1 115 ? 9.682 7.556 9.100 1.00 83.38 115 GLY A CA 1
ATOM 936 C C . GLY A 1 115 ? 10.350 8.508 10.097 1.00 83.38 115 GLY A C 1
ATOM 937 O O . GLY A 1 115 ? 11.380 9.113 9.794 1.00 83.38 115 GLY A O 1
ATOM 938 N N . HIS A 1 116 ? 9.837 8.550 11.329 1.00 84.88 116 HIS A N 1
ATOM 939 C CA . HIS A 1 116 ? 10.393 9.329 12.443 1.00 84.88 116 HIS A CA 1
ATOM 940 C C . HIS A 1 116 ? 11.396 8.556 13.320 1.00 84.88 116 HIS A C 1
ATOM 942 O O . HIS A 1 116 ? 11.856 9.072 14.337 1.00 84.88 116 HIS A O 1
ATOM 948 N N . LYS A 1 117 ? 11.782 7.331 12.931 1.00 85.75 117 LYS A N 1
ATOM 949 C CA . LYS A 1 117 ? 12.696 6.437 13.674 1.00 85.75 117 LYS A CA 1
ATOM 950 C C . LYS A 1 117 ? 12.233 6.113 15.106 1.00 85.75 117 LYS A C 1
ATOM 952 O O . LYS A 1 117 ? 13.057 5.760 15.954 1.00 85.75 117 LYS A O 1
ATOM 957 N N . ASN A 1 118 ? 10.931 6.182 15.375 1.00 77.69 118 ASN A N 1
ATOM 958 C CA . ASN A 1 118 ? 10.342 5.893 16.679 1.00 77.69 118 ASN A CA 1
ATOM 959 C C . ASN A 1 118 ? 10.074 4.387 16.846 1.00 77.69 118 ASN A C 1
ATOM 961 O O . ASN A 1 118 ? 8.954 3.909 16.684 1.00 77.69 118 ASN A O 1
ATOM 965 N N . ARG A 1 119 ? 11.130 3.629 17.165 1.00 76.12 119 ARG A N 1
ATOM 966 C CA . ARG A 1 119 ? 11.051 2.167 17.339 1.00 76.12 119 ARG A CA 1
ATOM 967 C C . ARG A 1 119 ? 10.241 1.740 18.562 1.00 76.12 119 ARG A C 1
ATOM 969 O O . ARG A 1 119 ? 9.631 0.680 18.529 1.00 76.12 119 ARG A O 1
ATOM 976 N N . GLU A 1 120 ? 10.259 2.541 19.622 1.00 74.88 120 GLU A N 1
ATOM 977 C CA . GLU A 1 120 ? 9.547 2.249 20.870 1.00 74.88 120 GLU A CA 1
ATOM 978 C C . GLU A 1 120 ? 8.033 2.268 20.641 1.00 74.88 120 GLU A C 1
ATOM 980 O O . GLU A 1 120 ? 7.368 1.277 20.915 1.00 74.88 120 GLU A O 1
ATOM 985 N N . GLY A 1 121 ? 7.519 3.303 19.965 1.00 69.12 121 GLY A N 1
ATOM 986 C CA . GLY A 1 121 ? 6.097 3.374 19.621 1.00 69.12 121 GLY A CA 1
ATOM 987 C C . GLY A 1 121 ? 5.619 2.232 18.713 1.00 69.12 121 GLY A C 1
ATOM 988 O O . GLY A 1 121 ? 4.486 1.781 18.846 1.00 69.12 121 GLY A O 1
ATOM 989 N N . VAL A 1 122 ? 6.471 1.726 17.810 1.00 69.06 122 VAL A N 1
ATOM 990 C CA . VAL A 1 122 ? 6.128 0.551 16.982 1.00 69.06 122 VAL A CA 1
ATOM 991 C C . VAL A 1 122 ? 6.019 -0.705 17.848 1.00 69.06 122 VAL A C 1
ATOM 993 O O . VAL A 1 122 ? 5.088 -1.489 17.676 1.00 69.06 122 VAL A O 1
ATOM 996 N N . LEU A 1 123 ? 6.948 -0.897 18.789 1.00 65.62 123 LEU A N 1
ATOM 997 C CA . LEU A 1 123 ? 6.913 -2.032 19.712 1.00 65.62 123 LEU A CA 1
ATOM 998 C C . LEU A 1 123 ? 5.696 -1.976 20.639 1.00 65.62 123 LEU A C 1
ATOM 1000 O O . LEU A 1 123 ? 5.100 -3.019 20.889 1.00 65.62 123 LEU A O 1
ATOM 1004 N N . ASP A 1 124 ? 5.297 -0.790 21.094 1.00 70.50 124 ASP A N 1
ATOM 1005 C CA . ASP A 1 124 ? 4.100 -0.608 21.920 1.00 70.50 124 ASP A CA 1
ATOM 1006 C C . ASP A 1 124 ? 2.834 -1.058 21.181 1.00 70.50 124 ASP A C 1
ATOM 1008 O O . ASP A 1 124 ? 2.075 -1.866 21.711 1.00 70.50 124 ASP A O 1
ATOM 1012 N N . ILE A 1 125 ? 2.657 -0.645 19.919 1.00 69.19 125 ILE A N 1
ATOM 1013 C CA . ILE A 1 125 ? 1.519 -1.075 19.086 1.00 69.19 125 ILE A CA 1
ATOM 1014 C C . ILE A 1 125 ? 1.503 -2.602 18.924 1.00 69.19 125 ILE A C 1
ATOM 1016 O O . ILE A 1 125 ? 0.458 -3.238 19.067 1.00 69.19 125 ILE A O 1
ATOM 1020 N N . LEU A 1 126 ? 2.658 -3.208 18.635 1.00 62.31 126 LEU A N 1
ATOM 1021 C CA . LEU A 1 126 ? 2.765 -4.660 18.466 1.00 62.31 126 LEU A CA 1
ATOM 1022 C C . LEU A 1 126 ? 2.478 -5.416 19.773 1.00 62.31 126 LEU A C 1
ATOM 1024 O O . LEU A 1 126 ? 1.817 -6.456 19.751 1.00 62.31 126 LEU A O 1
ATOM 1028 N N . ASN A 1 127 ? 2.938 -4.892 20.910 1.00 63.78 127 ASN A N 1
ATOM 1029 C CA . ASN A 1 127 ? 2.674 -5.462 22.229 1.00 63.78 127 ASN A CA 1
ATOM 1030 C C . ASN A 1 127 ? 1.196 -5.343 22.616 1.00 63.78 127 ASN A C 1
ATOM 1032 O O . ASN A 1 127 ? 0.630 -6.305 23.141 1.00 63.78 127 ASN A O 1
ATOM 1036 N N . ASP A 1 128 ? 0.557 -4.211 22.320 1.00 66.25 128 ASP A N 1
ATOM 1037 C CA . ASP A 1 128 ? -0.871 -3.999 22.556 1.00 66.25 128 ASP A CA 1
ATOM 1038 C C . ASP A 1 128 ? -1.714 -4.997 21.757 1.00 66.25 128 ASP A C 1
ATOM 1040 O O . ASP A 1 128 ? -2.568 -5.670 22.343 1.00 66.25 128 ASP A O 1
ATOM 1044 N N . LEU A 1 129 ? -1.409 -5.183 20.466 1.00 61.25 129 LEU A N 1
ATOM 1045 C CA . LEU A 1 129 ? -2.055 -6.181 19.603 1.00 61.25 129 LEU A CA 1
ATOM 1046 C C . LEU A 1 129 ? -1.871 -7.604 20.140 1.00 61.25 129 LEU A C 1
ATOM 1048 O O . LEU A 1 129 ? -2.830 -8.373 20.220 1.00 61.25 129 LEU A O 1
ATOM 1052 N N . ASN A 1 130 ? -0.653 -7.947 20.566 1.00 52.56 130 ASN A N 1
ATOM 1053 C CA . ASN A 1 130 ? -0.360 -9.246 21.166 1.00 52.56 130 ASN A CA 1
ATOM 1054 C C . ASN A 1 130 ? -1.140 -9.455 22.480 1.00 52.56 130 ASN A C 1
ATOM 1056 O O . ASN A 1 130 ? -1.653 -10.541 22.743 1.00 52.56 130 ASN A O 1
ATOM 1060 N N . SER A 1 131 ? -1.297 -8.405 23.291 1.00 54.12 131 SER A N 1
ATOM 1061 C CA . SER A 1 131 ? -2.098 -8.455 24.517 1.00 54.12 131 SER A CA 1
ATOM 1062 C C . SER A 1 131 ? -3.598 -8.617 24.241 1.00 54.12 131 SER A C 1
ATOM 1064 O O . SER A 1 131 ? -4.287 -9.300 25.000 1.00 54.12 131 SER A O 1
ATOM 1066 N N . GLU A 1 132 ? -4.121 -8.005 23.172 1.00 56.69 132 GLU A N 1
ATOM 1067 C CA . GLU A 1 132 ? -5.521 -8.144 22.762 1.00 56.69 132 GLU A CA 1
ATOM 1068 C C . GLU A 1 132 ? -5.780 -9.576 22.273 1.00 56.69 132 GLU A C 1
ATOM 1070 O O . GLU A 1 132 ? -6.735 -10.202 22.730 1.00 56.69 132 GLU A O 1
ATOM 1075 N N . LEU A 1 133 ? -4.868 -10.150 21.479 1.00 47.75 133 LEU A N 1
ATOM 1076 C CA . LEU A 1 133 ? -4.911 -11.553 21.044 1.00 47.75 133 LEU A CA 1
ATOM 1077 C C . LEU A 1 133 ? -4.911 -12.548 22.222 1.00 47.75 133 LEU A C 1
ATOM 1079 O O . LEU A 1 133 ? -5.694 -13.497 22.227 1.00 47.75 133 LEU A O 1
ATOM 1083 N N . LEU A 1 134 ? -4.098 -12.309 23.256 1.00 43.47 134 LEU A N 1
ATOM 1084 C CA . LEU A 1 134 ? -4.046 -13.149 24.465 1.00 43.47 134 LEU A CA 1
ATOM 1085 C C . LEU A 1 134 ? -5.303 -13.037 25.355 1.00 43.47 134 LEU A C 1
ATOM 1087 O O . LEU A 1 134 ? -5.639 -13.963 26.096 1.00 43.47 134 LEU A O 1
ATOM 1091 N N . LYS A 1 135 ? -6.043 -11.923 25.298 1.00 47.31 135 LYS A N 1
ATOM 1092 C CA . LYS A 1 135 ? -7.337 -11.790 25.999 1.00 47.31 135 LYS A CA 1
ATOM 1093 C C . LYS A 1 135 ? -8.419 -12.657 25.359 1.00 47.31 135 LYS A C 1
ATOM 1095 O O . LYS A 1 135 ? -9.245 -13.220 26.069 1.00 47.31 135 LYS A O 1
ATOM 1100 N N . TYR A 1 136 ? -8.388 -12.815 24.038 1.00 36.94 136 TYR A N 1
ATOM 1101 C CA . TYR A 1 136 ? -9.289 -13.737 23.346 1.00 36.94 136 TYR A CA 1
ATOM 1102 C C . TYR A 1 136 ? -8.990 -15.211 23.666 1.00 36.94 136 TYR A C 1
ATOM 1104 O O . TYR A 1 136 ? -9.925 -16.007 23.710 1.00 36.94 136 TYR A O 1
ATOM 1112 N N . SER A 1 137 ? -7.737 -15.576 23.975 1.00 34.62 137 SER A N 1
ATOM 1113 C CA . SER A 1 137 ? -7.382 -16.959 24.345 1.00 34.62 137 SER A CA 1
ATOM 1114 C C . SER A 1 137 ? -7.729 -17.343 25.793 1.00 34.62 137 SER A C 1
ATOM 1116 O O . SER A 1 137 ? -7.783 -18.526 26.113 1.00 34.62 137 SER A O 1
ATOM 1118 N N . SER A 1 138 ? -8.000 -16.370 26.671 1.00 35.53 138 SER A N 1
ATOM 1119 C CA . SER A 1 138 ? -8.277 -16.580 28.106 1.00 35.53 138 SER A CA 1
ATOM 1120 C C . SER A 1 138 ? -9.767 -16.561 28.481 1.00 35.53 138 SER A C 1
ATOM 1122 O O . SER A 1 138 ? -10.108 -16.815 29.633 1.00 35.53 138 SER A O 1
ATOM 1124 N N . PHE A 1 139 ? -10.667 -16.306 27.524 1.00 34.34 139 PHE A N 1
ATOM 1125 C CA . PHE A 1 139 ? -12.124 -16.249 27.730 1.00 34.34 139 PHE A CA 1
ATOM 1126 C C . PHE A 1 139 ? -12.848 -17.600 27.561 1.00 34.34 139 PHE A C 1
ATOM 1128 O O . PHE A 1 139 ? -14.070 -17.663 27.679 1.00 34.34 139 PHE A O 1
ATOM 1135 N N . GLN A 1 140 ? -12.120 -18.690 27.302 1.00 35.91 140 GLN A N 1
ATOM 1136 C CA . GLN A 1 140 ? -12.679 -20.039 27.171 1.00 35.91 140 GLN A CA 1
ATOM 1137 C C . GLN A 1 140 ? -12.429 -20.879 28.435 1.00 35.91 140 GLN A C 1
ATOM 1139 O O . GLN A 1 140 ? -11.646 -21.823 28.431 1.00 35.91 140 GLN A O 1
ATOM 1144 N N . SER A 1 141 ? -13.112 -20.554 29.533 1.00 32.50 141 SER A N 1
ATOM 1145 C CA . SER A 1 141 ? -13.323 -21.491 30.645 1.00 32.50 141 SER A CA 1
ATOM 1146 C C . SER A 1 141 ? -14.606 -21.123 31.393 1.00 32.50 141 SER A C 1
ATOM 1148 O O . SER A 1 141 ? -14.613 -20.125 32.103 1.00 32.50 141 SER A O 1
ATOM 1150 N N . ASP A 1 142 ? -15.658 -21.915 31.165 1.00 33.62 142 ASP A N 1
ATOM 1151 C CA . ASP A 1 142 ? -16.989 -21.978 31.811 1.00 33.62 142 ASP A CA 1
ATOM 1152 C C . ASP A 1 142 ? -18.070 -21.905 30.719 1.00 33.62 142 ASP A C 1
ATOM 1154 O O . ASP A 1 142 ? -18.507 -20.844 30.289 1.00 33.62 142 ASP A O 1
ATOM 1158 N N . SER A 1 143 ? -18.536 -23.019 30.158 1.00 33.47 143 SER A N 1
ATOM 1159 C CA . SER A 1 143 ? -19.474 -23.919 30.836 1.00 33.47 143 SER A CA 1
ATOM 1160 C C . SER A 1 143 ? -19.552 -25.260 30.096 1.00 33.47 143 SER A C 1
ATOM 1162 O O . SER A 1 143 ? -19.528 -25.295 28.868 1.00 33.47 143 SER A O 1
ATOM 1164 N N . GLN A 1 144 ? -19.677 -26.349 30.854 1.00 48.97 144 GLN A N 1
ATOM 1165 C CA . GLN A 1 144 ? -20.009 -27.694 30.375 1.00 48.97 144 GLN A CA 1
ATOM 1166 C C . GLN A 1 144 ? -21.486 -27.774 29.952 1.00 48.97 144 GLN A C 1
ATOM 1168 O O . GLN A 1 144 ? -22.336 -27.410 30.758 1.00 48.97 144 GLN A O 1
ATOM 1173 N N . GLU A 1 145 ? -21.769 -28.292 28.751 1.00 31.16 145 GLU A N 1
ATOM 1174 C CA . GLU A 1 145 ? -22.920 -29.154 28.406 1.00 31.16 145 GLU A CA 1
ATOM 1175 C C . GLU A 1 145 ? -22.670 -29.790 27.007 1.00 31.16 145 GLU A C 1
ATOM 1177 O O . GLU A 1 145 ? -22.274 -29.099 26.069 1.00 31.16 145 GLU A O 1
ATOM 1182 N N . ASP A 1 146 ? -22.807 -31.123 26.906 1.00 39.50 146 ASP A N 1
ATOM 1183 C CA . ASP A 1 146 ? -22.381 -32.000 25.785 1.00 39.50 146 ASP A CA 1
ATOM 1184 C C . ASP A 1 146 ? -23.385 -32.055 24.590 1.00 39.50 146 ASP A C 1
ATOM 1186 O O . ASP A 1 146 ? -24.490 -31.524 24.684 1.00 39.50 146 ASP A O 1
ATOM 1190 N N . PRO A 1 147 ? -23.193 -32.981 23.621 1.00 62.69 147 PRO A N 1
ATOM 1191 C CA . PRO A 1 147 ? -22.517 -32.970 22.304 1.00 62.69 147 PRO A CA 1
ATOM 1192 C C . PRO A 1 147 ? -23.580 -32.690 21.171 1.00 62.69 147 PRO A C 1
ATOM 1194 O O . PRO A 1 147 ? -24.683 -32.297 21.537 1.00 62.69 147 PRO A O 1
ATOM 1197 N N . PRO A 1 148 ? -23.420 -32.881 19.828 1.00 44.53 148 PRO A N 1
ATOM 1198 C CA . PRO A 1 148 ? -22.419 -33.667 19.112 1.00 44.53 148 PRO A CA 1
ATOM 1199 C C . PRO A 1 148 ? -21.891 -33.078 17.779 1.00 44.53 148 PRO A C 1
ATOM 1201 O O . PRO A 1 148 ? -22.416 -32.122 17.224 1.00 44.53 148 PRO A O 1
ATOM 1204 N N . THR A 1 149 ? -20.837 -33.738 17.281 1.00 37.69 149 THR A N 1
ATOM 1205 C CA . THR A 1 149 ? -20.547 -34.069 15.870 1.00 37.69 149 THR A CA 1
ATOM 1206 C C . THR A 1 149 ? -20.854 -32.955 14.856 1.00 37.69 149 THR A C 1
ATOM 1208 O O . THR A 1 149 ? -21.996 -32.644 14.548 1.00 37.69 149 THR A O 1
ATOM 1211 N N . THR A 1 150 ? -19.878 -32.410 14.140 1.00 33.75 150 THR A N 1
ATOM 1212 C CA . THR A 1 150 ? -19.157 -33.134 13.087 1.00 33.75 150 THR A CA 1
ATOM 1213 C C . THR A 1 150 ? -18.046 -32.222 12.567 1.00 33.75 150 THR A C 1
ATOM 1215 O O . THR A 1 150 ? -18.297 -31.046 12.341 1.00 33.75 150 THR A O 1
ATOM 1218 N N . SER A 1 151 ? -16.859 -32.801 12.359 1.00 42.19 151 SER A N 1
ATOM 1219 C CA . SER A 1 151 ? -15.916 -32.534 11.257 1.00 42.19 151 SER A CA 1
ATOM 1220 C C . SER A 1 151 ? -16.023 -31.145 10.602 1.00 42.19 151 SER A C 1
ATOM 1222 O O . SER A 1 151 ? -16.952 -30.850 9.859 1.00 42.19 151 SER A O 1
ATOM 1224 N N . SER A 1 152 ? -15.030 -30.281 10.754 1.00 38.56 152 SER A N 1
ATOM 1225 C CA . SER A 1 152 ? -13.791 -30.425 9.989 1.00 38.56 152 SER A CA 1
ATOM 1226 C C . SER A 1 152 ? -12.645 -29.759 10.742 1.00 38.56 152 SER A C 1
ATOM 1228 O O . SER A 1 152 ? -12.770 -28.637 11.209 1.00 38.56 152 SER A O 1
ATOM 1230 N N . GLN A 1 153 ? -11.561 -30.509 10.888 1.00 45.47 153 GLN A N 1
ATOM 1231 C CA . GLN A 1 153 ? -10.376 -30.205 11.680 1.00 45.47 153 GLN A CA 1
ATOM 1232 C C . GLN A 1 153 ? -9.703 -28.897 11.237 1.00 45.47 153 GLN A C 1
ATOM 1234 O O . GLN A 1 153 ? -9.132 -28.857 10.146 1.00 45.47 153 GLN A O 1
ATOM 1239 N N . ASP A 1 154 ? -9.672 -27.880 12.100 1.00 41.09 154 ASP A N 1
ATOM 1240 C CA . ASP A 1 154 ? -8.701 -26.799 11.955 1.00 41.09 154 ASP A CA 1
ATOM 1241 C C . ASP A 1 154 ? -7.343 -27.312 12.442 1.00 41.09 154 ASP A C 1
ATOM 1243 O O . ASP A 1 154 ? -7.142 -27.671 13.601 1.00 41.09 154 ASP A O 1
ATOM 1247 N N . GLN A 1 155 ? -6.402 -27.392 11.502 1.00 46.56 155 GLN A N 1
ATOM 1248 C CA . GLN A 1 155 ? -5.045 -27.943 11.627 1.00 46.56 155 GLN A CA 1
ATOM 1249 C C . GLN A 1 155 ? -4.184 -27.365 12.769 1.00 46.56 155 GLN A C 1
ATOM 1251 O O . GLN A 1 155 ? -3.041 -27.796 12.939 1.00 46.56 155 GLN A O 1
ATOM 1256 N N . PHE A 1 156 ? -4.686 -26.380 13.512 1.00 43.28 156 PHE A N 1
ATOM 1257 C CA . PHE A 1 156 ? -3.953 -25.649 14.539 1.00 43.28 156 PHE A CA 1
ATOM 1258 C C . PHE A 1 156 ? -4.206 -26.150 15.966 1.00 43.28 156 PHE A C 1
ATOM 1260 O O . PHE A 1 156 ? -3.282 -26.062 16.768 1.00 43.28 156 PHE A O 1
ATOM 1267 N N . ASP A 1 157 ? -5.345 -26.793 16.254 1.00 49.00 157 ASP A N 1
ATOM 1268 C CA . ASP A 1 157 ? -5.624 -27.387 17.580 1.00 49.00 157 ASP A CA 1
ATOM 1269 C C . ASP A 1 157 ? -4.779 -28.642 17.876 1.00 49.00 157 ASP A C 1
ATOM 1271 O O . ASP A 1 157 ? -4.790 -29.186 18.979 1.00 49.00 157 ASP A O 1
ATOM 1275 N N . LEU A 1 158 ? -4.032 -29.126 16.881 1.00 49.62 158 LEU A N 1
ATOM 1276 C CA . LEU A 1 158 ? -3.185 -30.315 16.983 1.00 49.62 158 LEU A CA 1
ATOM 1277 C C . LEU A 1 158 ? -1.714 -30.001 17.281 1.00 49.62 158 LEU A C 1
ATOM 1279 O O . LEU A 1 158 ? -0.937 -30.939 17.450 1.00 49.62 158 LEU A O 1
ATOM 1283 N N . LEU A 1 159 ? -1.310 -28.727 17.306 1.00 53.22 159 LEU A N 1
ATOM 1284 C CA . LEU A 1 159 ? 0.102 -28.354 17.377 1.00 53.22 159 LEU A CA 1
ATOM 1285 C C . LEU A 1 159 ? 0.437 -27.723 18.724 1.00 53.22 159 LEU A C 1
ATOM 1287 O O . LEU A 1 159 ? -0.083 -26.679 19.098 1.00 53.22 159 LEU A O 1
ATOM 1291 N N . SER A 1 160 ? 1.347 -28.371 19.438 1.00 68.06 160 SER A N 1
ATOM 1292 C CA . SER A 1 160 ? 1.866 -27.911 20.721 1.00 68.06 160 SER A CA 1
ATOM 1293 C C . SER A 1 160 ? 2.583 -26.562 20.596 1.00 68.06 160 SER A C 1
ATOM 1295 O O . SER A 1 160 ? 3.147 -26.236 19.549 1.00 68.06 160 SER A O 1
ATOM 1297 N N . ASP A 1 161 ? 2.672 -25.809 21.695 1.00 52.47 161 ASP A N 1
ATOM 1298 C CA . ASP A 1 161 ? 3.394 -24.525 21.770 1.00 52.47 161 ASP A CA 1
ATOM 1299 C C . ASP A 1 161 ? 4.817 -24.591 21.188 1.00 52.47 161 ASP A C 1
ATOM 1301 O O . ASP A 1 161 ? 5.333 -23.625 20.625 1.00 52.47 161 ASP A O 1
ATOM 1305 N N . LYS A 1 162 ? 5.454 -25.765 21.264 1.00 51.31 162 LYS A N 1
ATOM 1306 C CA . LYS A 1 162 ? 6.780 -26.026 20.699 1.00 51.31 162 LYS A CA 1
ATOM 1307 C C . LYS A 1 162 ? 6.774 -26.087 19.165 1.00 51.31 162 LYS A C 1
ATOM 1309 O O . LYS A 1 162 ? 7.732 -25.642 18.537 1.00 51.31 162 LYS A O 1
ATOM 1314 N N . GLU A 1 163 ? 5.712 -26.611 18.561 1.00 56.47 163 GLU A N 1
ATOM 1315 C CA . GLU A 1 163 ? 5.506 -26.654 17.108 1.00 56.47 163 GLU A CA 1
ATOM 1316 C C . GLU A 1 163 ? 5.093 -25.289 16.556 1.00 56.47 163 GLU A C 1
ATOM 1318 O O . GLU A 1 163 ? 5.542 -24.912 15.476 1.00 56.47 163 GLU A O 1
ATOM 1323 N N . ILE A 1 164 ? 4.322 -24.509 17.319 1.00 63.84 164 ILE A N 1
ATOM 1324 C CA . ILE A 1 164 ? 4.006 -23.112 16.991 1.00 63.84 164 ILE A CA 1
ATOM 1325 C C . ILE A 1 164 ? 5.286 -22.270 17.019 1.00 63.84 164 ILE A C 1
ATOM 1327 O O . ILE A 1 164 ? 5.583 -21.566 16.055 1.00 63.84 164 ILE A O 1
ATOM 1331 N N . PHE A 1 165 ? 6.105 -22.407 18.066 1.00 51.41 165 PHE A N 1
ATOM 1332 C CA . PHE A 1 165 ? 7.385 -21.703 18.166 1.00 51.41 165 PHE A CA 1
ATOM 1333 C C . PHE A 1 165 ? 8.351 -22.099 17.040 1.00 51.41 165 PHE A C 1
ATOM 1335 O O . PHE A 1 165 ? 9.051 -21.248 16.490 1.00 51.41 165 PHE A O 1
ATOM 1342 N N . GLN A 1 166 ? 8.362 -23.375 16.644 1.00 54.88 166 GLN A N 1
ATOM 1343 C CA . GLN A 1 166 ? 9.154 -23.839 15.508 1.00 54.88 166 GLN A CA 1
ATOM 1344 C C . GLN A 1 166 ? 8.618 -23.292 14.173 1.00 54.88 166 GLN A C 1
ATOM 1346 O O . GLN A 1 166 ? 9.418 -22.834 13.365 1.00 54.88 166 GLN A O 1
ATOM 1351 N N . LYS A 1 167 ? 7.294 -23.223 13.974 1.00 62.72 167 LYS A N 1
ATOM 1352 C CA . LYS A 1 167 ? 6.665 -22.615 12.786 1.00 62.72 167 LYS A CA 1
ATOM 1353 C C . LYS A 1 167 ? 6.926 -21.114 12.669 1.00 62.72 167 LYS A C 1
ATOM 1355 O O . LYS A 1 167 ? 7.180 -20.634 11.571 1.00 62.72 167 LYS A O 1
ATOM 1360 N N . VAL A 1 168 ? 6.904 -20.376 13.778 1.00 60.88 168 VAL A N 1
ATOM 1361 C CA . VAL A 1 168 ? 7.256 -18.946 13.809 1.00 60.88 168 VAL A CA 1
ATOM 1362 C C . VAL A 1 168 ? 8.737 -18.760 13.481 1.00 60.88 168 VAL A C 1
ATOM 1364 O O . VAL A 1 168 ? 9.098 -17.911 12.669 1.00 60.88 168 VAL A O 1
ATOM 1367 N N . LYS A 1 169 ? 9.604 -19.607 14.045 1.00 49.47 169 LYS A N 1
ATOM 1368 C CA . LYS A 1 169 ? 11.030 -19.618 13.714 1.00 49.47 169 LYS A CA 1
ATOM 1369 C C . LYS A 1 169 ? 11.266 -19.938 12.236 1.00 49.47 169 LYS A C 1
ATOM 1371 O O . LYS A 1 169 ? 12.111 -19.300 11.622 1.00 49.47 169 LYS A O 1
ATOM 1376 N N . ASP A 1 170 ? 10.504 -20.865 11.663 1.00 57.00 170 ASP A N 1
ATOM 1377 C CA . ASP A 1 170 ? 10.558 -21.205 10.242 1.00 57.00 170 ASP A CA 1
ATOM 1378 C C . ASP A 1 170 ? 9.981 -20.077 9.360 1.00 57.00 170 ASP A C 1
ATOM 1380 O O . ASP A 1 170 ? 10.527 -19.823 8.294 1.00 57.00 170 ASP A O 1
ATOM 1384 N N . TYR A 1 171 ? 8.971 -19.323 9.812 1.00 57.03 171 TYR A N 1
ATOM 1385 C CA . TYR A 1 171 ? 8.425 -18.151 9.107 1.00 57.03 171 TYR A CA 1
ATOM 1386 C C . TYR A 1 171 ? 9.435 -16.994 9.016 1.00 57.03 171 TYR A C 1
ATOM 1388 O O . TYR A 1 171 ? 9.687 -16.471 7.932 1.00 57.03 171 TYR A O 1
ATOM 1396 N N . TYR A 1 172 ? 10.095 -16.642 10.124 1.00 50.44 172 TYR A N 1
ATOM 1397 C CA . TYR A 1 172 ? 11.166 -15.633 10.108 1.00 50.44 172 TYR A CA 1
ATOM 1398 C C . TYR A 1 172 ? 12.403 -16.106 9.334 1.00 50.44 172 TYR A C 1
ATOM 1400 O O . TYR A 1 172 ? 13.066 -15.315 8.664 1.00 50.44 172 TYR A O 1
ATOM 1408 N N . LYS A 1 173 ? 12.683 -17.412 9.355 1.00 47.72 173 LYS A N 1
ATOM 1409 C CA . LYS A 1 173 ? 13.716 -18.025 8.515 1.00 47.72 173 LYS A CA 1
ATOM 1410 C C . LYS A 1 173 ? 13.358 -17.945 7.026 1.00 47.72 173 LYS A C 1
ATOM 1412 O O . LYS A 1 173 ? 14.246 -17.735 6.210 1.00 47.72 173 LYS A O 1
ATOM 1417 N N . VAL A 1 174 ? 12.074 -18.038 6.666 1.00 49.66 174 VAL A N 1
ATOM 1418 C CA . VAL A 1 174 ? 11.579 -17.840 5.294 1.00 49.66 174 VAL A CA 1
ATOM 1419 C C . VAL A 1 174 ? 11.760 -16.392 4.829 1.00 49.66 174 VAL A C 1
ATOM 1421 O O . VAL A 1 174 ? 12.174 -16.201 3.690 1.00 49.66 174 VAL A O 1
ATOM 1424 N N . GLU A 1 175 ? 11.530 -15.372 5.662 1.00 49.06 175 GLU A N 1
ATOM 1425 C CA . GLU A 1 175 ? 11.795 -13.973 5.269 1.00 49.06 175 GLU A CA 1
ATOM 1426 C C . GLU A 1 175 ? 13.289 -13.689 5.051 1.00 49.06 175 GLU A C 1
ATOM 1428 O O . GLU A 1 175 ? 13.664 -13.070 4.050 1.00 49.06 175 GLU A O 1
ATOM 1433 N N . GLU A 1 176 ? 14.159 -14.211 5.920 1.00 56.72 176 GLU A N 1
ATOM 1434 C CA . GLU A 1 176 ? 15.612 -14.120 5.745 1.00 56.72 176 GLU A CA 1
ATOM 1435 C C . GLU A 1 176 ? 16.075 -14.890 4.490 1.00 56.72 176 GLU A C 1
ATOM 1437 O O . GLU A 1 176 ? 16.884 -14.383 3.709 1.00 56.72 176 GLU A O 1
ATOM 1442 N N . GLU A 1 177 ? 15.497 -16.068 4.216 1.00 54.53 177 GLU A N 1
ATOM 1443 C CA . GLU A 1 177 ? 15.731 -16.846 2.992 1.00 54.53 177 GLU A CA 1
ATOM 1444 C C . GLU A 1 177 ? 15.192 -16.165 1.725 1.00 54.53 177 GLU A C 1
ATOM 1446 O O . GLU A 1 177 ? 15.785 -16.317 0.656 1.00 54.53 177 GLU A O 1
ATOM 1451 N N . VAL A 1 178 ? 14.083 -15.427 1.800 1.00 53.84 178 VAL A N 1
ATOM 1452 C CA . VAL A 1 178 ? 13.521 -14.658 0.678 1.00 53.84 178 VAL A CA 1
ATOM 1453 C C . VAL A 1 178 ? 14.418 -13.471 0.351 1.00 53.84 178 VAL A C 1
ATOM 1455 O O . VAL A 1 178 ? 14.691 -13.230 -0.825 1.00 53.84 178 VAL A O 1
ATOM 1458 N N . GLU A 1 179 ? 14.937 -12.768 1.354 1.00 56.31 179 GLU A N 1
ATOM 1459 C CA . GLU A 1 179 ? 15.862 -11.654 1.138 1.00 56.31 179 GLU A CA 1
ATOM 1460 C C . GLU A 1 179 ? 17.249 -12.144 0.683 1.00 56.31 179 GLU A C 1
ATOM 1462 O O . GLU A 1 179 ? 17.876 -11.552 -0.195 1.00 56.31 179 GLU A O 1
ATOM 1467 N N . GLU A 1 180 ? 17.709 -13.290 1.189 1.00 62.59 180 GLU A N 1
ATOM 1468 C CA . GLU A 1 180 ? 18.869 -14.028 0.674 1.00 62.59 180 GLU A CA 1
ATOM 1469 C C . GLU A 1 180 ? 18.654 -14.468 -0.789 1.00 62.59 180 GLU A C 1
ATOM 1471 O O . GLU A 1 180 ? 19.548 -14.301 -1.621 1.00 62.59 180 GLU A O 1
ATOM 1476 N N . LYS A 1 181 ? 17.468 -14.984 -1.146 1.00 56.22 181 LYS A N 1
ATOM 1477 C CA . LYS A 1 181 ? 17.100 -15.339 -2.530 1.00 56.22 181 LYS A CA 1
ATOM 1478 C C . LYS A 1 181 ? 17.064 -14.105 -3.428 1.00 56.22 181 LYS A C 1
ATOM 1480 O O . LYS A 1 181 ? 17.648 -14.150 -4.503 1.00 56.22 181 LYS A O 1
ATOM 1485 N N . LYS A 1 182 ? 16.482 -12.986 -2.990 1.00 57.31 182 LYS A N 1
ATOM 1486 C CA . LYS A 1 182 ? 16.505 -11.704 -3.722 1.00 57.31 182 LYS A CA 1
ATOM 1487 C C . LYS A 1 182 ? 17.924 -11.181 -3.930 1.00 57.31 182 LYS A C 1
ATOM 1489 O O . LYS A 1 182 ? 18.256 -10.757 -5.037 1.00 57.31 182 LYS A O 1
ATOM 1494 N N . ARG A 1 183 ? 18.783 -11.259 -2.907 1.00 65.44 183 ARG A N 1
ATOM 1495 C CA . ARG A 1 183 ? 20.215 -10.936 -3.024 1.00 65.44 183 ARG A CA 1
ATOM 1496 C C . ARG A 1 183 ? 20.915 -11.849 -4.031 1.00 65.44 183 ARG A C 1
ATOM 1498 O O . ARG A 1 183 ? 21.693 -11.357 -4.841 1.00 65.44 183 ARG A O 1
ATOM 1505 N N . LYS A 1 184 ? 20.596 -13.148 -4.039 1.00 65.06 184 LYS A N 1
ATOM 1506 C CA . LYS A 1 184 ? 21.137 -14.118 -5.005 1.00 65.06 184 LYS A CA 1
ATOM 1507 C C . LYS A 1 184 ? 20.660 -13.873 -6.438 1.00 65.06 184 LYS A C 1
ATOM 1509 O O . LYS A 1 184 ? 21.464 -13.994 -7.353 1.00 65.06 184 LYS A O 1
ATOM 1514 N N . ILE A 1 185 ? 19.402 -13.476 -6.639 1.00 65.75 185 ILE A N 1
ATOM 1515 C CA . ILE A 1 185 ? 18.843 -13.145 -7.964 1.00 65.75 185 ILE A CA 1
ATOM 1516 C C . ILE A 1 185 ? 19.608 -11.987 -8.622 1.00 65.75 185 ILE A C 1
ATOM 1518 O O . ILE A 1 185 ? 19.812 -11.997 -9.833 1.00 65.75 185 ILE A O 1
ATOM 1522 N N . LYS A 1 186 ? 20.084 -11.030 -7.816 1.00 69.62 186 LYS A N 1
ATOM 1523 C CA . LYS A 1 186 ? 20.882 -9.876 -8.260 1.00 69.62 186 LYS A CA 1
ATOM 1524 C C . LYS A 1 186 ? 22.374 -10.169 -8.456 1.00 69.62 186 LYS A C 1
ATOM 1526 O O . LYS A 1 186 ? 23.118 -9.260 -8.823 1.00 69.62 186 LYS A O 1
ATOM 1531 N N . LEU A 1 187 ? 22.843 -11.391 -8.186 1.00 74.75 187 LEU A N 1
ATOM 1532 C CA . LEU A 1 187 ? 24.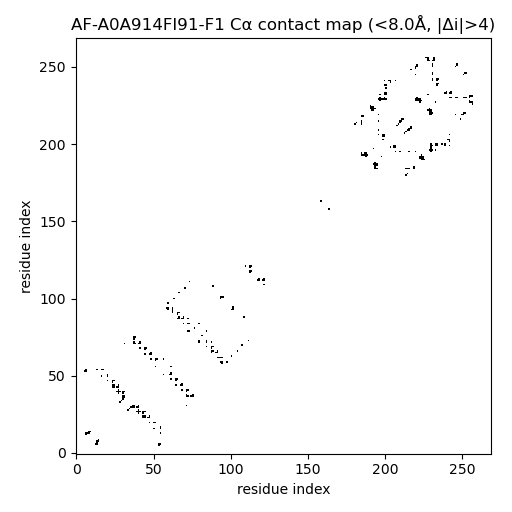241 -11.743 -8.427 1.00 74.75 187 LEU A CA 1
ATOM 1533 C C . LEU A 1 187 ? 24.526 -11.721 -9.929 1.00 74.75 187 LEU A C 1
ATOM 1535 O O . LEU A 1 187 ? 23.827 -12.357 -10.720 1.00 74.75 187 LEU A O 1
ATOM 1539 N N . LYS A 1 188 ? 25.586 -11.001 -10.290 1.00 80.69 188 LYS A N 1
ATOM 1540 C CA . LYS A 1 188 ? 26.081 -10.866 -11.656 1.00 80.69 188 LYS A CA 1
ATOM 1541 C C . LYS A 1 188 ? 27.463 -11.496 -11.772 1.00 80.69 188 LYS A C 1
ATOM 1543 O O . LYS A 1 188 ? 28.256 -11.438 -10.830 1.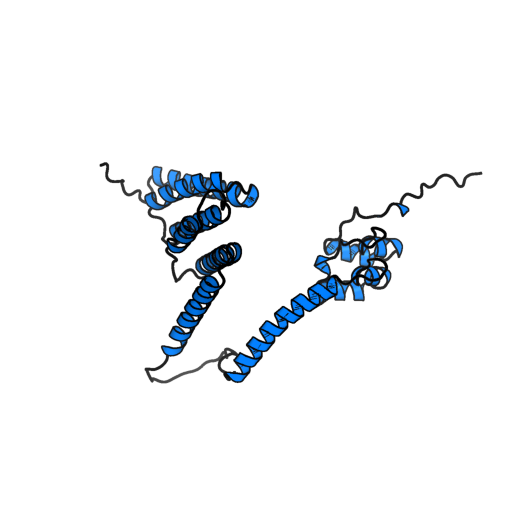00 80.69 188 LYS A O 1
ATOM 1548 N N . ASN A 1 189 ? 27.752 -12.110 -12.913 1.00 78.38 189 ASN A N 1
ATOM 1549 C CA . ASN A 1 189 ? 29.084 -12.626 -13.214 1.00 78.38 189 ASN A CA 1
ATOM 1550 C C . ASN A 1 189 ? 30.038 -11.478 -13.630 1.00 78.38 189 ASN A C 1
ATOM 1552 O O . ASN A 1 189 ? 29.679 -10.300 -13.614 1.00 78.38 189 ASN A O 1
ATOM 1556 N N . LYS A 1 190 ? 31.272 -11.810 -14.031 1.00 85.00 190 LYS A N 1
ATOM 1557 C CA . LYS A 1 190 ? 32.289 -10.827 -14.462 1.00 85.00 190 LYS A CA 1
ATOM 1558 C C . LYS A 1 190 ? 31.892 -9.991 -15.694 1.00 85.00 190 LYS A C 1
ATOM 1560 O O . LYS A 1 190 ? 32.489 -8.944 -15.927 1.00 85.00 190 LYS A O 1
ATOM 1565 N N . HIS A 1 191 ? 30.902 -10.441 -16.460 1.00 77.81 191 HIS A N 1
ATOM 1566 C CA . HIS A 1 191 ? 30.345 -9.756 -17.626 1.00 77.81 191 HIS A CA 1
ATOM 1567 C C . HIS A 1 191 ? 29.092 -8.933 -17.282 1.00 77.81 191 HIS A C 1
ATOM 1569 O O . HIS A 1 191 ? 28.526 -8.285 -18.152 1.00 77.81 191 HIS A O 1
ATOM 1575 N N . GLY A 1 192 ? 28.680 -8.893 -16.010 1.00 81.44 192 GLY A N 1
ATOM 1576 C CA . GLY A 1 192 ? 27.469 -8.186 -15.588 1.00 81.44 192 GLY A CA 1
ATOM 1577 C C . GLY A 1 192 ? 26.185 -8.987 -15.818 1.00 81.44 192 GLY A C 1
ATOM 1578 O O . GLY A 1 192 ? 25.095 -8.469 -15.578 1.00 81.44 192 GLY A O 1
ATOM 1579 N N . GLU A 1 193 ? 26.301 -10.244 -16.237 1.00 81.19 193 GLU A N 1
ATOM 1580 C CA . GLU A 1 193 ? 25.176 -11.110 -16.573 1.00 81.19 193 GLU A CA 1
ATOM 1581 C C . GLU A 1 193 ? 24.622 -11.762 -15.306 1.00 81.19 193 GLU A C 1
ATOM 1583 O O . GLU A 1 193 ? 25.368 -12.325 -14.497 1.00 81.19 193 GLU A O 1
ATOM 1588 N N . ASN A 1 194 ? 23.303 -11.700 -15.130 1.00 83.31 194 ASN A N 1
ATOM 1589 C CA . ASN A 1 194 ? 22.609 -12.488 -14.112 1.00 83.31 194 ASN A CA 1
ATOM 1590 C C . ASN A 1 194 ? 22.254 -13.883 -14.669 1.00 83.31 194 ASN A C 1
ATOM 1592 O O . ASN A 1 194 ? 22.373 -14.147 -15.864 1.00 83.31 194 ASN A O 1
ATOM 1596 N N . LEU A 1 195 ? 21.781 -14.790 -13.812 1.00 79.62 195 LEU A N 1
ATOM 1597 C CA . LEU A 1 195 ? 21.503 -16.177 -14.213 1.00 79.62 195 LEU A CA 1
ATOM 1598 C C . LEU A 1 195 ? 20.423 -16.305 -15.309 1.00 79.62 195 LEU A C 1
ATOM 1600 O O . LEU A 1 195 ? 20.382 -17.315 -16.010 1.00 79.62 195 LEU A O 1
ATOM 1604 N N . LEU A 1 196 ? 19.565 -15.291 -15.473 1.00 82.44 196 LEU A N 1
ATOM 1605 C CA . LEU A 1 196 ? 18.562 -15.261 -16.536 1.00 82.44 196 LEU A CA 1
ATOM 1606 C C . LEU A 1 196 ? 19.182 -14.960 -17.911 1.00 82.44 196 LEU A C 1
ATOM 1608 O O . LEU A 1 196 ? 18.699 -15.512 -18.892 1.00 82.44 196 LEU A O 1
ATOM 1612 N N . HIS A 1 197 ? 20.266 -14.173 -17.983 1.00 84.62 197 HIS A N 1
ATOM 1613 C CA . HIS A 1 197 ? 21.021 -13.963 -19.230 1.00 84.62 197 HIS A CA 1
ATOM 1614 C C . HIS A 1 197 ? 21.616 -15.286 -19.722 1.00 84.62 197 HIS A C 1
ATOM 1616 O O . HIS A 1 197 ? 21.380 -15.692 -20.853 1.00 84.62 197 HIS A O 1
ATOM 1622 N N . GLU A 1 198 ? 22.301 -16.014 -18.838 1.00 80.56 198 GLU A N 1
ATOM 1623 C CA . GLU A 1 198 ? 22.896 -17.314 -19.172 1.00 80.56 198 GLU A CA 1
ATOM 1624 C C . GLU A 1 198 ? 21.834 -18.350 -19.562 1.00 80.56 198 GLU A C 1
ATOM 1626 O O . GLU A 1 198 ? 21.999 -19.096 -20.523 1.00 80.56 198 GLU A O 1
ATOM 1631 N N . ALA A 1 199 ? 20.700 -18.379 -18.856 1.00 80.88 199 ALA A N 1
ATOM 1632 C CA . ALA A 1 199 ? 19.608 -19.285 -19.198 1.00 80.88 199 ALA A CA 1
ATOM 1633 C C . ALA A 1 199 ? 18.986 -18.975 -20.568 1.00 80.88 199 ALA A C 1
ATOM 1635 O O . ALA A 1 199 ? 18.578 -19.908 -21.265 1.00 80.88 199 ALA A O 1
ATOM 1636 N N . ALA A 1 200 ? 18.926 -17.697 -20.950 1.00 85.25 200 ALA A N 1
ATOM 1637 C CA . ALA A 1 200 ? 18.375 -17.258 -22.225 1.00 85.25 200 ALA A CA 1
ATOM 1638 C C . ALA A 1 200 ? 19.237 -17.659 -23.435 1.00 85.25 200 ALA A C 1
ATOM 1640 O O . ALA A 1 200 ? 18.689 -17.857 -24.517 1.00 85.25 200 ALA A O 1
ATOM 1641 N N . LYS A 1 201 ? 20.546 -17.868 -23.242 1.00 82.62 201 LYS A N 1
ATOM 1642 C CA . LYS A 1 201 ? 21.462 -18.413 -24.262 1.00 82.62 201 LYS A CA 1
ATOM 1643 C C . LYS A 1 201 ? 21.326 -19.921 -24.471 1.00 82.62 201 LYS A C 1
ATOM 1645 O O . LYS A 1 201 ? 21.795 -20.443 -25.474 1.00 82.62 201 LYS A O 1
ATOM 1650 N N . GLU A 1 202 ? 20.760 -20.637 -23.498 1.00 81.31 202 GLU A N 1
ATOM 1651 C CA . GLU A 1 202 ? 20.848 -22.100 -23.456 1.00 81.31 202 GLU A CA 1
ATOM 1652 C C . GLU A 1 202 ? 19.507 -22.825 -23.592 1.00 81.31 202 GLU A C 1
ATOM 1654 O O . GLU A 1 202 ? 19.392 -23.771 -24.371 1.00 81.31 202 GLU A O 1
ATOM 1659 N N . SER A 1 203 ? 18.517 -22.522 -22.739 1.00 81.25 203 SER A N 1
ATOM 1660 C CA . SER A 1 203 ? 17.340 -23.391 -22.628 1.00 81.25 203 SER A CA 1
ATOM 1661 C C . SER A 1 203 ? 16.106 -22.730 -22.029 1.00 81.25 203 SER A C 1
ATOM 1663 O O . SER A 1 203 ? 16.100 -22.295 -20.873 1.00 81.25 203 SER A O 1
ATOM 1665 N N . LEU A 1 204 ? 14.984 -22.870 -22.743 1.00 78.69 204 LEU A N 1
ATOM 1666 C CA . LEU A 1 204 ? 13.655 -22.476 -22.279 1.00 78.69 204 LEU A CA 1
ATOM 1667 C C . LEU A 1 204 ? 13.282 -23.098 -20.930 1.00 78.69 204 LEU A C 1
ATOM 1669 O O . LEU A 1 204 ? 12.668 -22.442 -20.093 1.00 78.69 204 LEU A O 1
ATOM 1673 N N . LYS A 1 205 ? 13.671 -24.352 -20.670 1.00 75.56 205 LYS A N 1
ATOM 1674 C CA . LYS A 1 205 ? 13.366 -25.016 -19.389 1.00 75.56 205 LYS A CA 1
ATOM 1675 C C . LYS A 1 205 ? 14.008 -24.289 -18.208 1.00 75.56 205 LYS A C 1
ATOM 1677 O O . LYS A 1 205 ? 13.380 -24.171 -17.158 1.00 75.56 205 LYS A O 1
ATOM 1682 N N . LYS A 1 206 ? 15.239 -23.795 -18.383 1.00 69.94 206 LYS A N 1
ATOM 1683 C CA . LYS A 1 206 ? 15.946 -23.016 -17.358 1.00 69.94 206 LYS A CA 1
ATOM 1684 C C . LYS A 1 206 ? 15.293 -21.648 -17.181 1.00 69.94 206 LYS A C 1
ATOM 1686 O O . LYS A 1 206 ? 15.048 -21.254 -16.048 1.00 69.94 206 LYS A O 1
ATOM 1691 N N . VAL A 1 207 ? 14.929 -20.980 -18.275 1.00 75.06 207 VAL A N 1
ATOM 1692 C CA . VAL A 1 207 ? 14.228 -19.684 -18.241 1.00 75.06 207 VAL A CA 1
ATOM 1693 C C . VAL A 1 207 ? 12.891 -19.788 -17.497 1.00 75.06 207 VAL A C 1
ATOM 1695 O O . VAL A 1 207 ? 12.664 -19.037 -16.549 1.00 75.06 207 VAL A O 1
ATOM 1698 N N . LYS A 1 208 ? 12.055 -20.780 -17.837 1.00 76.50 208 LYS A N 1
ATOM 1699 C CA . LYS A 1 208 ? 10.786 -21.064 -17.141 1.00 76.50 208 LYS A CA 1
ATOM 1700 C C . LYS A 1 208 ? 10.999 -21.301 -15.653 1.00 76.50 208 LYS A C 1
ATOM 1702 O O . LYS A 1 208 ? 10.351 -20.677 -14.820 1.00 76.50 208 LYS A O 1
ATOM 1707 N N . PHE A 1 209 ? 11.961 -22.157 -15.309 1.00 69.44 209 PHE A N 1
ATOM 1708 C CA . PHE A 1 209 ? 12.276 -22.448 -13.914 1.00 69.44 209 PHE A CA 1
ATOM 1709 C C . PHE A 1 209 ? 12.703 -21.189 -13.144 1.00 69.44 209 PHE A C 1
ATOM 1711 O O . PHE A 1 209 ? 12.212 -20.946 -12.043 1.00 69.44 209 PHE A O 1
ATOM 1718 N N . LEU A 1 210 ? 13.565 -20.352 -13.722 1.00 67.88 210 LEU A N 1
ATOM 1719 C CA . LEU A 1 210 ? 14.054 -19.145 -13.057 1.00 67.88 210 LEU A CA 1
ATOM 1720 C C . LEU A 1 210 ? 12.957 -18.089 -12.864 1.00 67.88 210 LEU A C 1
ATOM 1722 O O . LEU A 1 210 ? 12.894 -17.457 -11.804 1.00 67.88 210 LEU A O 1
ATOM 1726 N N . ILE A 1 211 ? 12.074 -17.914 -13.847 1.00 74.81 211 ILE A N 1
ATOM 1727 C CA . ILE A 1 211 ? 10.983 -16.934 -13.785 1.00 74.81 211 ILE A CA 1
ATOM 1728 C C . ILE A 1 211 ? 9.864 -17.413 -12.852 1.00 74.81 211 ILE A C 1
ATOM 1730 O O . ILE A 1 211 ? 9.473 -16.672 -11.951 1.00 74.81 211 ILE A O 1
ATOM 1734 N N . GLU A 1 212 ? 9.393 -18.652 -13.011 1.00 75.50 212 GLU A N 1
ATOM 1735 C CA . GLU A 1 212 ? 8.236 -19.181 -12.274 1.00 75.50 212 GLU A CA 1
ATOM 1736 C C . GLU A 1 212 ? 8.578 -19.627 -10.848 1.00 75.50 212 GLU A C 1
ATOM 1738 O O . GLU A 1 212 ? 7.735 -19.542 -9.957 1.00 75.50 212 GLU A O 1
ATOM 1743 N N . ARG A 1 213 ? 9.795 -20.142 -10.615 1.00 64.81 213 ARG A N 1
ATOM 1744 C CA . ARG A 1 213 ? 10.180 -20.753 -9.327 1.00 64.81 213 ARG A CA 1
ATOM 1745 C C . ARG A 1 213 ? 11.226 -19.966 -8.555 1.00 64.81 213 ARG A C 1
ATOM 1747 O O . ARG A 1 213 ? 11.315 -20.135 -7.341 1.00 64.81 213 ARG A O 1
ATOM 1754 N N . CYS A 1 214 ? 12.018 -19.129 -9.223 1.00 59.28 214 CYS A N 1
ATOM 1755 C CA . CYS A 1 214 ? 13.123 -18.414 -8.581 1.00 59.28 214 CYS A CA 1
ATOM 1756 C C . CYS A 1 214 ? 12.947 -16.894 -8.544 1.00 59.28 214 CYS A C 1
ATOM 1758 O O . CYS A 1 214 ? 13.828 -16.226 -8.023 1.00 59.28 214 CYS A O 1
ATOM 1760 N N . GLY A 1 215 ? 11.837 -16.336 -9.040 1.00 69.25 215 GLY A N 1
ATOM 1761 C CA . GLY A 1 215 ? 11.525 -14.909 -8.886 1.00 69.25 215 GLY A CA 1
ATOM 1762 C C . GLY A 1 215 ? 12.346 -13.964 -9.771 1.00 69.25 215 GLY A C 1
ATOM 1763 O O . GLY A 1 215 ? 12.374 -12.760 -9.515 1.00 69.25 215 GLY A O 1
ATOM 1764 N N . TYR A 1 216 ? 12.978 -14.470 -10.837 1.00 75.56 216 TYR A N 1
ATOM 1765 C CA . TYR A 1 216 ? 13.785 -13.657 -11.763 1.00 75.56 216 TYR A CA 1
ATOM 1766 C C . TYR A 1 216 ? 12.965 -12.684 -12.625 1.00 75.56 216 TYR A C 1
ATOM 1768 O O . TYR A 1 216 ? 13.540 -11.859 -13.332 1.00 75.56 216 TYR A O 1
ATOM 1776 N N . LYS A 1 217 ? 11.630 -12.699 -12.516 1.00 78.12 217 LYS A N 1
ATOM 1777 C CA . LYS A 1 217 ? 10.754 -11.701 -13.147 1.00 78.12 217 LYS A CA 1
ATOM 1778 C C . LYS A 1 217 ? 11.129 -10.258 -12.770 1.00 78.12 217 LYS A C 1
ATOM 1780 O O . LYS A 1 217 ? 10.970 -9.357 -13.582 1.00 78.12 217 LYS A O 1
ATOM 1785 N N . LEU A 1 218 ? 11.679 -10.041 -11.571 1.00 75.75 218 LEU A N 1
ATOM 1786 C CA . LEU A 1 218 ? 12.122 -8.721 -11.094 1.00 75.75 218 LEU A CA 1
ATOM 1787 C C . LEU A 1 218 ? 13.334 -8.155 -11.854 1.00 75.75 218 LEU A C 1
ATOM 1789 O O . LEU A 1 218 ? 13.573 -6.954 -11.791 1.00 75.75 218 LEU A O 1
ATOM 1793 N N . VAL A 1 219 ? 14.098 -9.008 -12.542 1.00 80.06 219 VAL A N 1
ATOM 1794 C CA . VAL A 1 219 ? 15.339 -8.647 -13.250 1.00 80.06 219 VAL A CA 1
ATOM 1795 C C . VAL A 1 219 ? 15.274 -8.975 -14.747 1.00 80.06 219 VAL A C 1
ATOM 1797 O O . VAL A 1 219 ? 16.303 -9.051 -15.415 1.00 80.06 219 VAL A O 1
ATOM 1800 N N . ILE A 1 220 ? 14.063 -9.169 -15.284 1.00 85.12 220 ILE A N 1
ATOM 1801 C CA . ILE A 1 220 ? 13.819 -9.618 -16.666 1.00 85.12 220 ILE A CA 1
ATOM 1802 C C . ILE A 1 220 ? 14.349 -8.643 -17.731 1.00 85.12 220 ILE A C 1
ATOM 1804 O O . ILE A 1 220 ? 14.721 -9.071 -18.818 1.00 85.12 220 ILE A O 1
ATOM 1808 N N . ASN A 1 221 ? 14.439 -7.355 -17.386 1.00 87.06 221 ASN A N 1
ATOM 1809 C CA . ASN A 1 221 ? 14.935 -6.276 -18.247 1.00 87.06 221 ASN A CA 1
ATOM 1810 C C . ASN A 1 221 ? 16.300 -5.729 -17.795 1.00 87.06 221 ASN A C 1
ATOM 1812 O O . ASN A 1 221 ? 16.738 -4.682 -18.277 1.00 87.06 221 ASN A O 1
ATOM 1816 N N . GLU A 1 222 ? 16.965 -6.377 -16.832 1.00 85.88 222 GLU A N 1
ATOM 1817 C CA . GLU A 1 222 ? 18.304 -5.945 -16.437 1.00 85.88 222 GLU A CA 1
ATOM 1818 C C . GLU A 1 222 ? 19.287 -6.115 -17.590 1.00 85.88 222 GLU A C 1
ATOM 1820 O O . GLU A 1 222 ? 19.214 -7.084 -18.338 1.00 85.88 222 GLU A O 1
ATOM 1825 N N . LYS A 1 223 ? 20.224 -5.172 -17.682 1.00 86.81 223 LYS A N 1
ATOM 1826 C CA . LYS A 1 223 ? 21.300 -5.191 -18.664 1.00 86.81 223 LYS A CA 1
ATOM 1827 C C . LYS A 1 223 ? 22.597 -5.726 -18.062 1.00 86.81 223 LYS A C 1
ATOM 1829 O O . LYS A 1 223 ? 22.894 -5.469 -16.882 1.00 86.81 223 LYS A O 1
ATOM 1834 N N . ASP A 1 224 ? 23.360 -6.435 -18.880 1.00 84.19 224 ASP A N 1
ATOM 1835 C CA . ASP A 1 224 ? 24.750 -6.796 -18.621 1.00 84.19 224 ASP A CA 1
ATOM 1836 C C . ASP A 1 224 ? 25.709 -5.614 -18.900 1.00 84.19 224 ASP A C 1
ATOM 1838 O O . ASP A 1 224 ? 25.280 -4.484 -19.165 1.00 84.19 224 ASP A O 1
ATOM 1842 N N . ASN A 1 225 ? 27.023 -5.850 -18.837 1.00 86.12 225 ASN A N 1
ATOM 1843 C CA . ASN A 1 225 ? 28.021 -4.806 -19.103 1.00 86.12 225 ASN A CA 1
ATOM 1844 C C . ASN A 1 225 ? 28.092 -4.393 -20.585 1.00 86.12 225 ASN A C 1
ATOM 1846 O O . ASN A 1 225 ? 28.604 -3.314 -20.888 1.00 86.12 225 ASN A O 1
ATOM 1850 N N . SER A 1 226 ? 27.579 -5.218 -21.496 1.00 83.25 226 SER A N 1
ATOM 1851 C CA . SER A 1 226 ? 27.495 -4.949 -22.934 1.00 83.25 226 SER A CA 1
ATOM 1852 C C . SER A 1 226 ? 26.173 -4.272 -23.326 1.00 83.25 226 SER A C 1
ATOM 1854 O O . SER A 1 226 ? 25.966 -3.957 -24.497 1.00 83.25 226 SER A O 1
ATOM 1856 N N . ASN A 1 227 ? 25.301 -3.979 -22.353 1.00 85.19 227 ASN A N 1
ATOM 1857 C CA . ASN A 1 227 ? 23.922 -3.500 -22.512 1.00 85.19 227 ASN A CA 1
ATOM 1858 C C . ASN A 1 227 ? 22.937 -4.512 -23.114 1.00 85.19 227 ASN A C 1
ATOM 1860 O O . ASN A 1 227 ? 21.862 -4.116 -23.572 1.00 85.19 227 ASN A O 1
ATOM 1864 N N . TRP A 1 228 ? 23.280 -5.791 -23.092 1.00 83.88 228 TRP A N 1
ATOM 1865 C CA . TRP A 1 228 ? 22.421 -6.888 -23.500 1.00 83.88 228 TRP A CA 1
ATOM 1866 C C . TRP A 1 228 ? 21.458 -7.250 -22.375 1.00 83.88 228 TRP A C 1
ATOM 1868 O O . TRP A 1 228 ? 21.812 -7.203 -21.200 1.00 83.88 228 TRP A O 1
ATOM 1878 N N . THR A 1 229 ? 20.222 -7.567 -22.742 1.00 89.19 229 THR A N 1
ATOM 1879 C CA . THR A 1 229 ? 19.188 -8.096 -21.850 1.00 89.19 229 THR A CA 1
ATOM 1880 C C . THR A 1 229 ? 19.072 -9.609 -22.049 1.00 89.19 229 THR A C 1
ATOM 1882 O O . THR A 1 229 ? 19.500 -10.134 -23.081 1.00 89.19 229 THR A O 1
ATOM 1885 N N . PRO A 1 230 ? 18.418 -10.349 -21.135 1.00 88.62 230 PRO A N 1
ATOM 1886 C CA . PRO A 1 230 ? 18.117 -11.757 -21.381 1.00 88.62 230 PRO A CA 1
ATOM 1887 C C . PRO A 1 230 ? 17.338 -11.976 -22.688 1.00 88.62 230 PRO A C 1
ATOM 1889 O O . PRO A 1 230 ? 17.520 -12.986 -23.359 1.00 88.62 230 PRO A O 1
ATOM 1892 N N . LEU A 1 231 ? 16.501 -11.011 -23.087 1.00 90.00 231 LEU A N 1
ATOM 1893 C CA . LEU A 1 231 ? 15.789 -11.061 -24.361 1.00 90.00 231 LEU A CA 1
ATOM 1894 C C . LEU A 1 231 ? 16.743 -10.928 -25.558 1.00 90.00 231 LEU A C 1
ATOM 1896 O O . LEU A 1 231 ? 16.626 -11.709 -26.499 1.00 90.00 231 L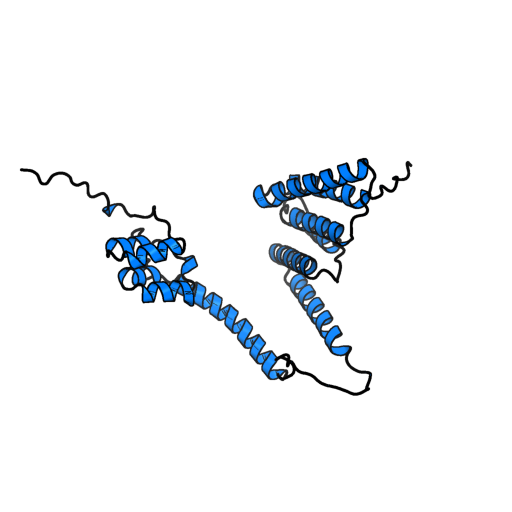EU A O 1
ATOM 1900 N N . SER A 1 232 ? 17.699 -9.989 -25.531 1.00 85.62 232 SER A N 1
ATOM 1901 C CA . SER A 1 232 ? 18.660 -9.838 -26.635 1.00 85.62 232 SER A CA 1
ATOM 1902 C C . SER A 1 232 ? 19.570 -11.059 -26.776 1.00 85.62 232 SER A C 1
ATOM 1904 O O . SER A 1 232 ? 19.898 -11.449 -27.894 1.00 85.62 232 SER A O 1
ATOM 1906 N N . GLU A 1 233 ? 19.909 -11.712 -25.662 1.00 86.69 233 GLU A N 1
ATOM 1907 C CA . GLU A 1 233 ? 20.649 -12.977 -25.671 1.00 86.69 233 GLU A CA 1
ATOM 1908 C C . GLU A 1 233 ? 19.877 -14.100 -26.367 1.00 86.69 233 GLU A C 1
ATOM 1910 O O . GLU A 1 233 ? 20.417 -14.758 -27.260 1.00 86.69 233 GLU A O 1
ATOM 1915 N N . ALA A 1 234 ? 18.596 -14.278 -26.028 1.00 87.81 234 ALA A N 1
ATOM 1916 C CA . ALA A 1 234 ? 17.741 -15.271 -26.676 1.00 87.81 234 ALA A CA 1
ATOM 1917 C C . ALA A 1 234 ? 17.577 -15.008 -28.184 1.00 87.81 234 ALA A C 1
ATOM 1919 O O . ALA A 1 234 ? 17.594 -15.949 -28.979 1.00 87.81 234 ALA A O 1
ATOM 1920 N N . VAL A 1 235 ? 17.454 -13.736 -28.586 1.00 87.94 235 VAL A N 1
ATOM 1921 C CA . VAL A 1 235 ? 17.347 -13.337 -29.999 1.00 87.94 235 VAL A CA 1
ATOM 1922 C C . VAL A 1 235 ? 18.633 -13.650 -30.763 1.00 87.94 235 VAL A C 1
ATOM 1924 O O . VAL A 1 235 ? 18.566 -14.264 -31.825 1.00 87.94 235 VAL A O 1
ATOM 1927 N N . SER A 1 236 ? 19.796 -13.280 -30.222 1.00 86.25 236 SER A N 1
ATOM 1928 C CA . SER A 1 236 ? 21.100 -13.512 -30.864 1.00 86.25 236 SER A CA 1
ATOM 1929 C C . SER A 1 236 ? 21.385 -14.997 -31.103 1.00 86.25 236 SER A C 1
ATOM 1931 O O . SER A 1 236 ? 21.919 -15.381 -32.141 1.00 86.25 236 SER A O 1
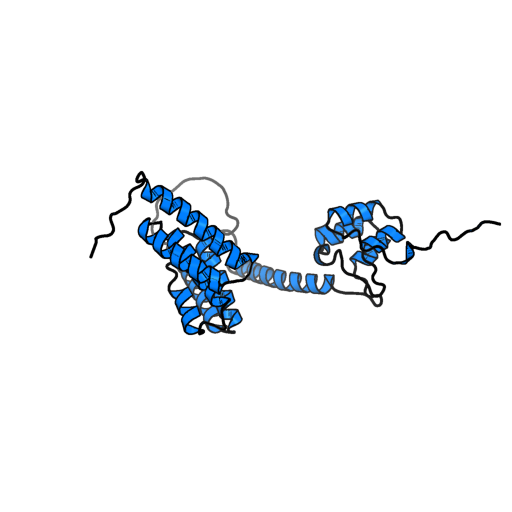ATOM 1933 N N . HIS A 1 237 ? 20.946 -15.855 -30.179 1.00 83.50 237 HIS A N 1
ATOM 1934 C CA . HIS A 1 237 ? 21.083 -17.308 -30.298 1.00 83.50 237 HIS A CA 1
ATOM 1935 C C . HIS A 1 237 ? 19.947 -17.964 -31.111 1.00 83.50 237 HIS A C 1
ATOM 1937 O O . HIS A 1 237 ? 19.946 -19.180 -31.309 1.00 83.50 237 HIS A O 1
ATOM 1943 N N . GLY A 1 238 ? 18.983 -17.180 -31.610 1.00 85.75 238 GLY A N 1
ATOM 1944 C CA . GLY A 1 238 ? 17.874 -17.660 -32.441 1.00 85.75 238 GLY A CA 1
ATOM 1945 C C . GLY A 1 238 ? 16.832 -18.492 -31.686 1.00 85.75 238 GLY A C 1
ATOM 1946 O O . GLY A 1 238 ? 16.122 -19.296 -32.292 1.00 85.75 238 GLY A O 1
ATOM 1947 N N . HIS A 1 239 ? 16.732 -18.341 -30.366 1.00 89.44 239 HIS A N 1
ATOM 1948 C CA . HIS A 1 239 ? 15.819 -19.103 -29.511 1.00 89.44 239 HIS A CA 1
ATOM 1949 C C . HIS A 1 239 ? 14.441 -18.441 -29.434 1.00 89.44 239 HIS A C 1
ATOM 1951 O O . HIS A 1 239 ? 14.066 -17.837 -28.430 1.00 89.44 239 HIS A O 1
ATOM 1957 N N . LEU A 1 240 ? 13.687 -18.551 -30.531 1.00 88.19 240 LEU A N 1
ATOM 1958 C CA . LEU A 1 240 ? 12.354 -17.952 -30.693 1.00 88.19 240 LEU A CA 1
ATOM 1959 C C . LEU A 1 240 ? 11.376 -18.331 -29.569 1.00 88.19 240 LEU A C 1
ATOM 1961 O O . LEU A 1 240 ? 10.612 -17.492 -29.106 1.00 88.19 240 LEU A O 1
ATOM 1965 N N . ASP A 1 241 ? 11.444 -19.567 -29.082 1.00 89.75 241 ASP A N 1
ATOM 1966 C CA . ASP A 1 241 ? 10.614 -20.076 -27.989 1.00 89.75 241 ASP A CA 1
ATOM 1967 C C . ASP A 1 241 ? 10.909 -19.388 -26.643 1.00 89.75 241 ASP A C 1
ATOM 1969 O O . ASP A 1 241 ? 10.007 -19.170 -25.831 1.00 89.75 241 ASP A O 1
ATOM 1973 N N . ILE A 1 242 ? 12.167 -19.010 -26.407 1.00 90.06 242 ILE A N 1
ATOM 1974 C CA . ILE A 1 242 ? 12.583 -18.214 -25.246 1.00 90.06 242 ILE A CA 1
ATOM 1975 C C . ILE A 1 242 ? 12.158 -16.755 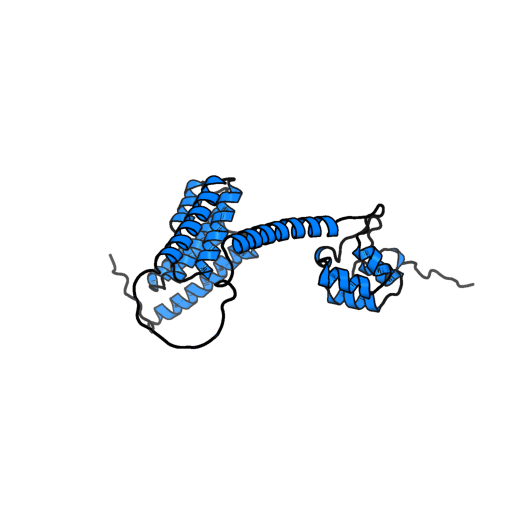-25.411 1.00 90.06 242 ILE A C 1
ATOM 1977 O O . ILE A 1 242 ? 11.703 -16.144 -24.445 1.00 90.06 242 ILE A O 1
ATOM 1981 N N . VAL A 1 243 ? 12.269 -16.208 -26.622 1.00 88.31 243 VAL A N 1
ATOM 1982 C CA . VAL A 1 243 ? 11.867 -14.831 -26.944 1.00 88.31 243 VAL A CA 1
ATOM 1983 C C . VAL A 1 243 ? 10.375 -14.623 -26.691 1.00 88.31 243 VAL A C 1
ATOM 1985 O O . VAL A 1 243 ? 10.011 -13.710 -25.951 1.00 88.31 243 VAL A O 1
ATOM 1988 N N . GLU A 1 244 ? 9.523 -15.496 -27.234 1.00 89.88 244 GLU A N 1
ATOM 1989 C CA . GLU A 1 244 ? 8.073 -15.454 -27.005 1.00 89.88 244 GLU A CA 1
ATOM 1990 C C . GLU A 1 244 ? 7.756 -15.511 -25.508 1.00 89.88 244 GLU A C 1
ATOM 1992 O O . GLU A 1 244 ? 7.048 -14.652 -24.980 1.00 89.88 244 GLU A O 1
ATOM 1997 N N . TYR A 1 245 ? 8.366 -16.462 -24.797 1.00 90.06 245 TYR A N 1
ATOM 1998 C CA . TYR A 1 245 ? 8.117 -16.645 -23.372 1.00 90.06 245 TYR A CA 1
ATOM 1999 C C . TYR A 1 245 ? 8.565 -15.442 -22.524 1.00 90.06 245 TYR A C 1
ATOM 2001 O O . TYR A 1 245 ? 7.865 -15.045 -21.591 1.00 90.06 245 TYR A O 1
ATOM 2009 N N . LEU A 1 246 ? 9.713 -14.832 -22.828 1.00 87.38 246 LEU A N 1
ATOM 2010 C CA . LEU A 1 246 ? 10.194 -13.643 -22.119 1.00 87.38 246 LEU A CA 1
ATOM 2011 C C . LEU A 1 246 ? 9.280 -12.431 -22.360 1.00 87.38 246 LEU A C 1
ATOM 2013 O O . LEU A 1 246 ? 8.981 -11.703 -21.410 1.00 87.38 246 LEU A O 1
ATOM 2017 N N . ILE A 1 247 ? 8.789 -12.240 -23.589 1.00 88.81 247 ILE A N 1
ATOM 2018 C CA . ILE A 1 247 ? 7.853 -11.158 -23.936 1.00 88.81 247 ILE A CA 1
ATOM 2019 C C . ILE A 1 247 ? 6.523 -11.332 -23.193 1.00 88.81 247 ILE A C 1
ATOM 2021 O O . ILE A 1 247 ? 6.048 -10.381 -22.569 1.00 88.81 247 ILE A O 1
ATOM 2025 N N . GLU A 1 248 ? 5.963 -12.546 -23.165 1.00 90.19 248 GLU A N 1
ATOM 2026 C CA . GLU A 1 248 ? 4.752 -12.864 -22.387 1.00 90.19 248 GLU A CA 1
ATOM 2027 C C . GLU A 1 248 ? 4.899 -12.514 -20.897 1.00 90.19 248 GLU A C 1
ATOM 2029 O O . GLU A 1 248 ? 3.928 -12.160 -20.226 1.00 90.19 248 GLU A O 1
ATOM 2034 N N . HIS A 1 249 ? 6.126 -12.578 -20.372 1.00 85.94 249 HIS A N 1
ATOM 2035 C CA . HIS A 1 249 ? 6.432 -12.320 -18.967 1.00 85.94 249 HIS A CA 1
ATOM 2036 C C . HIS A 1 249 ? 6.897 -10.884 -18.679 1.00 85.94 249 HIS A C 1
ATOM 2038 O O . HIS A 1 249 ? 7.242 -10.587 -17.530 1.00 85.94 249 HIS A O 1
ATOM 2044 N N . GLY A 1 250 ? 6.813 -9.980 -19.663 1.00 83.56 250 GLY A N 1
ATOM 2045 C CA . GLY A 1 250 ? 7.044 -8.541 -19.500 1.00 83.56 250 GLY A CA 1
ATOM 2046 C C . GLY A 1 250 ? 8.429 -8.048 -19.927 1.00 83.56 250 GLY A C 1
ATOM 2047 O O . GLY A 1 250 ? 8.853 -6.985 -19.465 1.00 83.56 250 GLY A O 1
ATOM 2048 N N . ALA A 1 251 ? 9.145 -8.800 -20.769 1.00 86.69 251 ALA A N 1
ATOM 2049 C CA . ALA A 1 251 ? 10.400 -8.335 -21.355 1.00 86.69 251 ALA A CA 1
ATOM 2050 C C . ALA A 1 251 ? 10.169 -7.226 -22.402 1.00 86.69 251 ALA A C 1
ATOM 2052 O O . ALA A 1 251 ? 9.282 -7.326 -23.251 1.00 86.69 251 ALA A O 1
ATOM 2053 N N . GLU A 1 252 ? 10.980 -6.168 -22.363 1.00 83.88 252 GLU A N 1
ATOM 2054 C CA . GLU A 1 252 ? 10.863 -5.025 -23.275 1.00 83.88 252 GLU A CA 1
ATOM 2055 C C . GLU A 1 252 ? 11.522 -5.294 -24.641 1.00 83.88 252 GLU A C 1
ATOM 2057 O O . GLU A 1 252 ? 12.739 -5.463 -24.750 1.00 83.88 252 GLU A O 1
ATOM 2062 N N . MET A 1 253 ? 10.717 -5.244 -25.708 1.00 67.88 253 MET A N 1
ATOM 2063 C CA . MET A 1 253 ? 11.129 -5.548 -27.089 1.00 67.88 253 MET A CA 1
ATOM 2064 C C . MET A 1 253 ? 12.109 -4.524 -27.697 1.00 67.88 253 MET A C 1
ATOM 2066 O O . MET A 1 253 ? 12.899 -4.865 -28.571 1.00 67.88 253 MET A O 1
ATOM 2070 N N . ASN A 1 254 ? 12.118 -3.279 -27.210 1.00 64.31 254 ASN A N 1
ATOM 2071 C CA . ASN A 1 254 ? 12.944 -2.188 -27.756 1.00 64.31 254 ASN A CA 1
ATOM 2072 C C . ASN A 1 254 ? 14.415 -2.214 -27.294 1.00 64.31 254 ASN A C 1
ATOM 2074 O O . ASN A 1 254 ? 15.108 -1.201 -27.374 1.00 64.31 254 ASN A O 1
ATOM 2078 N N . THR A 1 255 ? 14.902 -3.343 -26.776 1.00 57.56 255 THR A N 1
ATOM 2079 C CA . THR A 1 255 ? 16.244 -3.444 -26.177 1.00 57.56 255 THR A CA 1
ATOM 2080 C C . THR A 1 255 ? 17.297 -4.084 -27.084 1.00 57.56 255 THR A C 1
ATOM 2082 O O . THR A 1 255 ? 18.416 -4.313 -26.634 1.00 57.56 255 THR A O 1
ATOM 2085 N N . ILE A 1 256 ? 16.978 -4.317 -28.363 1.00 54.50 256 ILE A N 1
ATOM 2086 C CA . ILE A 1 256 ? 17.915 -4.846 -29.366 1.00 54.50 256 ILE A CA 1
ATOM 2087 C C . ILE A 1 256 ? 19.136 -3.915 -29.467 1.00 54.50 256 ILE A C 1
ATOM 2089 O O . ILE A 1 256 ? 19.010 -2.723 -29.760 1.00 54.50 256 ILE A O 1
ATOM 2093 N N . SER A 1 257 ? 20.317 -4.445 -29.153 1.00 52.34 257 SER A N 1
ATOM 2094 C CA . SER A 1 257 ? 21.587 -3.726 -29.216 1.00 52.34 257 SER A CA 1
ATOM 2095 C C . SER A 1 257 ? 21.977 -3.425 -30.673 1.00 52.34 257 SER A C 1
ATOM 2097 O O . SER A 1 257 ? 21.474 -4.027 -31.621 1.00 52.34 257 SER A O 1
ATOM 2099 N N . LYS A 1 258 ? 22.885 -2.458 -30.854 1.00 49.12 258 LYS A N 1
ATOM 2100 C CA . LYS A 1 258 ? 23.309 -1.879 -32.145 1.00 49.12 258 LYS A CA 1
ATOM 2101 C C . LYS A 1 258 ? 23.874 -2.863 -33.189 1.00 49.12 258 LYS A C 1
ATOM 2103 O O . LYS A 1 258 ? 24.149 -2.427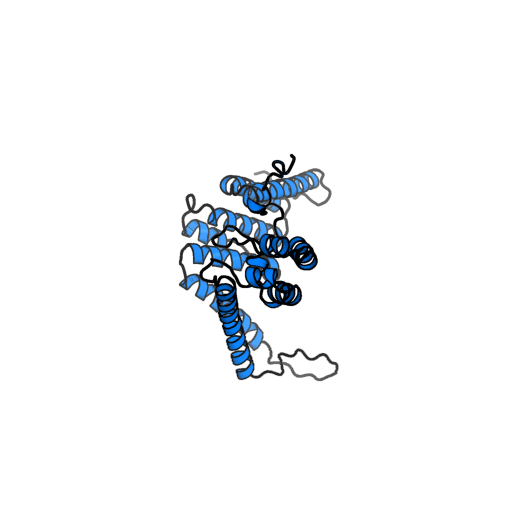 -34.298 1.00 49.12 258 LYS A O 1
ATOM 2108 N N . GLU A 1 259 ? 24.044 -4.148 -32.884 1.00 49.66 259 GLU A N 1
ATOM 2109 C CA . GLU A 1 259 ? 24.581 -5.139 -33.834 1.00 49.66 259 GLU A CA 1
ATOM 2110 C C . GLU A 1 259 ? 23.556 -5.649 -34.857 1.00 49.66 259 GLU A C 1
ATOM 2112 O O . GLU A 1 259 ? 23.946 -6.265 -35.841 1.00 49.66 259 GLU A O 1
ATOM 2117 N N . ALA A 1 260 ? 22.267 -5.326 -34.703 1.00 47.44 260 ALA A N 1
ATOM 2118 C CA . ALA A 1 260 ? 21.258 -5.570 -35.742 1.00 47.44 260 ALA A CA 1
ATOM 2119 C C . ALA A 1 260 ? 21.204 -4.473 -36.833 1.00 47.44 260 ALA A C 1
ATOM 2121 O O . ALA A 1 260 ? 20.395 -4.570 -37.750 1.00 47.44 260 ALA A O 1
ATOM 2122 N N . LEU A 1 261 ? 22.055 -3.441 -36.745 1.00 43.00 261 LEU A N 1
ATOM 2123 C CA . LEU A 1 261 ? 22.290 -2.451 -37.804 1.00 43.00 261 LEU A CA 1
ATOM 2124 C C . LEU A 1 261 ? 23.672 -2.671 -38.434 1.00 43.00 261 LEU A C 1
ATOM 2126 O O . LEU A 1 261 ? 24.463 -1.737 -38.559 1.00 43.00 261 LEU A O 1
ATOM 2130 N N . VAL A 1 262 ? 23.999 -3.915 -38.796 1.00 44.78 262 VAL A N 1
ATOM 2131 C CA . VAL A 1 262 ? 24.928 -4.084 -39.916 1.00 44.78 262 VAL A CA 1
ATOM 2132 C C . VAL A 1 262 ? 24.076 -3.832 -41.143 1.00 44.78 262 VAL A C 1
ATOM 2134 O O . VAL A 1 262 ? 23.358 -4.720 -41.598 1.00 44.78 262 VAL A O 1
ATOM 2137 N N . ASP A 1 263 ? 24.084 -2.576 -41.581 1.00 42.56 263 ASP A N 1
ATOM 2138 C CA . ASP A 1 263 ? 23.635 -2.213 -42.910 1.00 42.56 263 ASP A CA 1
ATOM 2139 C C . ASP A 1 263 ? 24.238 -3.228 -43.887 1.00 42.56 263 ASP A C 1
ATOM 2141 O O . ASP A 1 263 ? 25.450 -3.479 -43.900 1.00 42.56 263 ASP A O 1
ATOM 2145 N N . GLU A 1 264 ? 23.356 -3.863 -44.651 1.00 44.41 264 GLU A N 1
ATOM 2146 C CA . GLU A 1 264 ? 23.681 -4.547 -45.891 1.00 44.41 264 GLU A CA 1
ATOM 2147 C C . GLU A 1 264 ? 24.216 -3.506 -46.890 1.00 44.41 264 GLU A C 1
ATOM 2149 O O . GLU A 1 264 ? 23.594 -3.237 -47.908 1.00 44.41 264 GLU A O 1
ATOM 2154 N N . ASP A 1 265 ? 25.364 -2.893 -46.600 1.00 42.34 265 ASP A N 1
ATOM 2155 C CA . ASP A 1 265 ? 26.133 -2.161 -47.596 1.00 42.34 265 ASP A CA 1
ATOM 2156 C C . ASP A 1 265 ? 26.902 -3.203 -48.419 1.00 42.34 265 ASP A C 1
ATOM 2158 O O . ASP A 1 265 ? 28.026 -3.613 -48.116 1.00 42.34 265 ASP A O 1
ATOM 2162 N N . ASP A 1 266 ? 26.200 -3.678 -49.446 1.00 48.38 266 ASP A N 1
ATOM 2163 C CA . ASP A 1 266 ? 26.721 -3.951 -50.779 1.00 48.38 266 ASP A CA 1
ATOM 2164 C C . ASP A 1 266 ? 27.927 -4.899 -50.870 1.00 48.38 266 ASP A C 1
ATOM 2166 O O . ASP A 1 266 ? 29.066 -4.540 -51.179 1.00 48.38 266 ASP A O 1
ATOM 2170 N N . LYS A 1 267 ? 27.612 -6.194 -50.770 1.00 46.56 267 LYS A N 1
ATOM 2171 C CA . LYS A 1 267 ? 28.173 -7.166 -51.714 1.00 46.56 267 LYS A CA 1
ATOM 2172 C C . LYS A 1 267 ? 27.462 -7.000 -53.059 1.00 46.56 267 LYS A C 1
ATOM 2174 O O . LYS A 1 267 ? 26.515 -7.728 -53.320 1.00 46.56 267 LYS A O 1
ATOM 2179 N N . ASP A 1 268 ? 27.955 -6.115 -53.915 1.00 45.47 268 ASP A N 1
ATOM 2180 C CA . ASP A 1 268 ? 27.693 -6.197 -55.353 1.00 45.47 268 ASP A CA 1
ATOM 2181 C C . ASP A 1 268 ? 28.899 -5.680 -56.161 1.00 45.47 268 ASP A C 1
ATOM 2183 O O . ASP A 1 268 ? 29.300 -4.527 -56.030 1.00 45.47 268 ASP A O 1
ATOM 2187 N N . CYS A 1 269 ? 29.407 -6.567 -57.033 1.00 43.25 269 CYS A N 1
ATOM 2188 C CA . CYS A 1 269 ? 30.385 -6.372 -58.126 1.00 43.25 269 CYS A CA 1
ATOM 2189 C C . CYS A 1 269 ? 31.879 -6.178 -57.794 1.00 43.25 269 CYS A C 1
ATOM 2191 O O . CYS A 1 269 ? 32.300 -5.088 -57.355 1.00 43.25 269 CYS A O 1
#

Mean predicted aligned error: 19.33 Å

Secondary structure (DSSP, 8-state):
--------TT-HHHHHHHHHHHHHHHHHHIIIIIS--HHHHHHHHHHHHHHHHHTT--HHHHHHHHHHHHHHHHH-TTTS-HHHHHHHHHT----TT-HHHHHHHHHHHHHHHHHTT-HHHHHHHHHHHHHHHHHHHTS---------------TTTT--HHHHHHHHHHHHHHHHHHHHHHHHHT---TTS--HHHHHHHH-HHHHHHHHHHH-GGGGTT---TTS--HHHHHHHTT-HHHHHHHHHTT--GGG--GGG---------

Radius of gyration: 28.7 Å; Cα contacts (8 Å, |Δi|>4): 215; chains: 1; bounding box: 68×64×90 Å

Solvent-accessible surface area (backbone atoms only — not comparable to full-atom values): 15631 Å² total; per-residue (Å²): 133,82,75,78,75,83,67,47,98,86,41,73,69,44,56,55,50,51,53,48,44,54,52,36,50,52,53,20,47,45,26,40,72,77,64,64,39,29,78,61,15,45,58,33,47,56,52,38,52,55,50,42,59,63,66,64,52,56,65,61,63,55,23,51,52,38,44,55,44,23,56,35,41,55,76,38,58,91,81,41,54,71,68,60,34,50,50,36,54,73,66,36,63,72,58,86,86,41,58,71,62,48,49,56,50,50,54,53,51,45,51,51,32,56,76,69,68,39,62,66,65,48,49,51,54,53,50,51,52,52,52,54,57,53,53,66,70,69,71,80,78,88,79,94,81,84,88,80,87,76,90,79,86,65,83,63,87,78,55,52,74,69,52,51,52,47,50,53,53,50,50,57,47,47,54,55,50,49,54,50,47,54,56,56,60,69,45,52,51,100,61,39,39,32,69,59,33,60,23,32,61,72,36,55,70,52,40,51,46,36,42,77,73,61,59,41,61,85,54,46,72,47,56,26,73,85,55,44,24,25,55,41,37,7,54,76,67,65,36,60,75,42,37,54,53,42,43,78,69,70,36,69,81,90,49,69,57,79,78,81,66,68,72,87,79,69,95,72,138

Nearest PDB structures (foldseek):
  3gw4-assembly1_A  TM=7.353E-01  e=3.148E-01  Deinococcus radiodurans R1 = ATCC 13939 = DSM 20539
  4mh6-assembly1_A  TM=2.792E-01  e=3.637E+00  Vibrio parahaemolyticus RIMD 2210633
  4tko-assembly1_B  TM=1.710E-01  e=6.786E+00  Aquifex aeolicus VF5

Sequence (269 aa):
MKKAASLLPGDPEFGDLEISRAAILSIAQTYARDLKKYEVALKHYEQLRRILIQLKSSKVHLAENRLDVALSKMECHHLFSFEEQKDAFEKVEMPKDDIVLYVKYLEGYIDFLNGHKNREGVLDILNDLNSELLKYSSFQSDSQEDPPTTSSQDQFDLLSDKEIFQKVKDYYKVEEEVEEKKRKIKLKNKHGENLLHEAAKESLKKVKFLIERCGYKLVINEKDNSNWTPLSEAVSHGHLDIVEYLIEHGAEMNTISKEALVDEDDKDC

Foldseek 3Di:
DPDLDQDDPPDPVLVVLVVVLVVLQVVLCCCVPVVVVLVVSLVSLVVSLVSCVSNVHDLVVNLVSLLSNLLSVLSVPVPDPLVRSVVSLVPRPDDPVPVVSVVSSLVSVLVSCVVVVNPVVNVVVVVVVVVVVVVVVPPPDDDDDDDDDDDDDDPPVPDDPVRVVVVVVVVVVVVVVVVVLVVLQCDADPQQDGPLLVCLLPDPVSNCCCVVPSVNLVCQAPATNLQDGSLLNNVVNVVVVSNVVSVVSPYDPPSHDPPVPPPPPDPDD

pLDDT: mean 73.03, std 17.97, range [31.16, 96.12]